Protein AF-A0A6P4Y9E9-F1 (afdb_monomer_lite)

InterPro domains:
  IPR027417 P-loop containing nucleoside triphosphate hydrolase [G3DSA:3.40.50.300] (123-236)
  IPR027417 P-loop containing nucleoside triphosphate hydrolase [SSF52540] (140-232)
  IPR052807 Mitochondrial translation and respiration regulator [PTHR46406] (34-237)

Secondary structure (DSSP, 8-state):
----SHHHHHHHHHHHHHH--TT--S-------HHHHHHHHHHHHS--------S---TTSPPPSPBPTTT-PBPBSS-TTSTTB--HHHHHTS-HHHHTTPPPHHHHHHHHH-PPP-----HHHHHHHHHHHHH-SS-EEEEEEEGGGTTTTSPTTHHHHH-TTSEEEEEEE-GGGSPP-STTHHHHHHHHHHHHHHHTT--TTS-EEEEEE--TTT-TTHHHHHHHHHHHHTT--

Structure (mmCIF, N/CA/C/O backbone):
data_AF-A0A6P4Y9E9-F1
#
_entry.id   AF-A0A6P4Y9E9-F1
#
loop_
_atom_site.group_PDB
_atom_site.id
_atom_site.type_symbol
_atom_site.label_atom_id
_atom_site.label_alt_id
_atom_site.label_comp_id
_atom_site.label_asym_id
_atom_site.label_entity_id
_atom_site.label_seq_id
_atom_site.pdbx_PDB_ins_code
_atom_site.Cartn_x
_atom_site.Cartn_y
_atom_site.Cartn_z
_atom_site.occupancy
_atom_site.B_iso_or_equiv
_atom_site.auth_seq_id
_atom_site.auth_comp_id
_atom_site.auth_asym_id
_atom_site.auth_atom_id
_atom_site.pdbx_PDB_model_num
ATOM 1 N N . MET A 1 1 ? -0.369 1.265 39.085 1.00 29.25 1 MET A N 1
ATOM 2 C CA . MET A 1 1 ? -1.663 1.878 38.738 1.00 29.25 1 MET A CA 1
ATOM 3 C C . MET A 1 1 ? -1.503 2.353 37.305 1.00 29.25 1 MET A C 1
ATOM 5 O O . MET A 1 1 ? -0.945 3.416 37.097 1.00 29.25 1 MET A O 1
ATOM 9 N N . PHE A 1 2 ? -1.796 1.477 36.343 1.00 28.67 2 PHE A N 1
ATOM 10 C CA . PHE A 1 2 ? -1.708 1.759 34.909 1.00 28.67 2 PHE A CA 1
ATOM 11 C C . PHE A 1 2 ? -3.154 1.762 34.404 1.00 28.67 2 PHE A C 1
ATOM 13 O O . PHE A 1 2 ? -3.845 0.758 34.552 1.00 28.67 2 PHE A O 1
ATOM 20 N N . VAL A 1 3 ? -3.614 2.931 33.974 1.00 26.81 3 VAL A N 1
ATOM 21 C CA . VAL A 1 3 ? -4.952 3.249 33.444 1.00 26.81 3 VAL A CA 1
ATOM 22 C C . VAL A 1 3 ? -4.800 3.124 31.921 1.00 26.81 3 VAL A C 1
ATOM 24 O O . VAL A 1 3 ? -3.881 3.725 31.380 1.00 26.81 3 VAL A O 1
ATOM 27 N N . THR A 1 4 ? -5.346 2.081 31.287 1.00 32.53 4 THR A N 1
ATOM 28 C CA . THR A 1 4 ? -6.597 2.105 30.493 1.00 32.53 4 THR A CA 1
ATOM 29 C C . THR A 1 4 ? -6.705 3.308 29.542 1.00 32.53 4 THR A C 1
ATOM 31 O O . THR A 1 4 ? -7.550 4.168 29.748 1.00 32.53 4 THR A O 1
ATOM 34 N N . GLU A 1 5 ? -5.850 3.378 28.516 1.00 37.03 5 GLU A N 1
ATOM 35 C CA . GLU A 1 5 ? -6.050 4.266 27.346 1.00 37.03 5 GLU A CA 1
ATOM 36 C C . GLU A 1 5 ? -6.537 3.486 26.100 1.00 37.03 5 GLU A C 1
ATOM 38 O O . GLU A 1 5 ? -7.112 4.071 25.194 1.00 37.03 5 GLU A O 1
ATOM 43 N N . GLU A 1 6 ? -6.405 2.151 26.068 1.00 43.00 6 GLU A N 1
ATOM 44 C CA . GLU A 1 6 ? -6.794 1.313 24.912 1.00 43.00 6 GLU A CA 1
ATOM 45 C C . GLU A 1 6 ? -8.310 1.035 24.803 1.00 43.00 6 GLU A C 1
ATOM 47 O O . GLU A 1 6 ? -8.795 0.645 23.738 1.00 43.00 6 GLU A O 1
ATOM 52 N N . GLU A 1 7 ? -9.083 1.209 25.882 1.00 38.41 7 GLU A N 1
ATOM 53 C CA . GLU A 1 7 ? -10.525 0.910 25.869 1.00 38.41 7 GLU A CA 1
ATOM 54 C C . GLU A 1 7 ? -11.353 2.014 25.185 1.00 38.41 7 GLU A C 1
ATOM 56 O O . GLU A 1 7 ? -12.310 1.690 24.481 1.00 38.41 7 GLU A O 1
ATOM 61 N N . GLU A 1 8 ? -10.951 3.287 25.293 1.00 41.34 8 GLU A N 1
ATOM 62 C CA . GLU A 1 8 ? -11.728 4.426 24.770 1.00 41.34 8 GLU A CA 1
ATOM 63 C C . GLU A 1 8 ? -11.798 4.452 23.231 1.00 41.34 8 GLU A C 1
ATOM 65 O O . GLU A 1 8 ? -12.859 4.710 22.656 1.00 41.34 8 GLU A O 1
ATOM 70 N N . ASP A 1 9 ? -10.698 4.138 22.537 1.00 46.28 9 ASP A N 1
ATOM 71 C CA . ASP A 1 9 ? -10.659 4.189 21.070 1.00 46.28 9 ASP A CA 1
ATOM 72 C C . ASP A 1 9 ? -11.478 3.066 20.421 1.00 46.28 9 ASP A C 1
ATOM 74 O O . ASP A 1 9 ? -12.213 3.297 19.457 1.00 46.28 9 ASP A O 1
ATOM 78 N N . ILE A 1 10 ? -11.403 1.845 20.964 1.00 40.88 10 ILE A N 1
ATOM 79 C CA . ILE A 1 10 ? -12.180 0.698 20.469 1.00 40.88 10 ILE A CA 1
ATOM 80 C C . ILE A 1 10 ? -13.677 0.905 20.726 1.00 40.88 10 ILE A C 1
ATOM 82 O O . ILE A 1 10 ? -14.496 0.522 19.886 1.00 40.88 10 ILE A O 1
ATOM 86 N N . GLU A 1 11 ? -14.043 1.487 21.869 1.00 48.09 11 GLU A N 1
ATOM 87 C CA . GLU A 1 11 ? -15.432 1.799 22.213 1.00 48.09 11 GLU A CA 1
ATOM 88 C C . GLU A 1 11 ? -16.002 2.867 21.266 1.00 48.09 11 GLU A C 1
ATOM 90 O O . GLU A 1 11 ? -17.050 2.644 20.660 1.00 48.09 11 GLU A O 1
ATOM 95 N N . SER A 1 12 ? -15.229 3.919 20.966 1.00 59.62 12 SER A N 1
ATOM 96 C CA . SER A 1 12 ? -15.607 4.943 19.983 1.00 59.62 12 SER A CA 1
ATOM 97 C C . SER A 1 12 ? -15.907 4.370 18.589 1.00 59.62 12 SER A C 1
ATOM 99 O O . SER A 1 12 ? -16.921 4.716 17.981 1.00 59.62 12 SER A O 1
ATOM 101 N N . TYR A 1 13 ? -15.075 3.462 18.068 1.00 54.22 13 TYR A N 1
ATOM 102 C CA . TYR A 1 13 ? -15.338 2.848 16.760 1.00 54.22 13 TYR A CA 1
ATOM 103 C C . TYR A 1 13 ? -16.495 1.839 16.791 1.00 54.22 13 TYR A C 1
ATOM 105 O O . TYR A 1 13 ? -17.185 1.670 15.782 1.00 54.22 13 TYR A O 1
ATOM 113 N N . ARG A 1 14 ? -16.741 1.167 17.926 1.00 54.47 14 ARG A N 1
ATOM 114 C CA . ARG A 1 14 ? -17.918 0.296 18.097 1.00 54.47 14 ARG A CA 1
ATOM 115 C C . ARG A 1 14 ? -19.211 1.093 18.051 1.00 54.47 14 ARG A C 1
ATOM 117 O O . ARG A 1 14 ? -20.117 0.672 17.337 1.00 54.47 14 ARG A O 1
ATOM 124 N N . ASP A 1 15 ? -19.254 2.242 18.713 1.00 58.09 15 ASP A N 1
ATOM 125 C CA . ASP A 1 15 ? -20.408 3.137 18.681 1.00 58.09 15 ASP A CA 1
ATOM 126 C C . ASP A 1 15 ? -20.697 3.617 17.254 1.00 58.09 15 ASP A C 1
ATOM 128 O O . ASP A 1 15 ? -21.850 3.640 16.829 1.00 58.09 15 ASP A O 1
ATOM 132 N N . ILE A 1 16 ? -19.656 3.913 16.464 1.00 56.25 16 ILE A N 1
ATOM 133 C CA . ILE A 1 16 ? -19.803 4.269 15.042 1.00 56.25 16 ILE A CA 1
ATOM 134 C C . ILE A 1 16 ? -20.391 3.100 14.233 1.00 56.25 16 ILE A C 1
ATOM 136 O O . ILE A 1 16 ? -21.288 3.311 13.413 1.00 56.25 16 ILE A O 1
ATOM 140 N N . ILE A 1 17 ? -19.929 1.863 14.455 1.00 53.56 17 ILE A N 1
ATOM 141 C CA . ILE A 1 17 ? -20.471 0.669 13.778 1.00 53.56 17 ILE A CA 1
ATOM 142 C C . ILE A 1 17 ? -21.941 0.448 14.161 1.00 53.56 17 ILE A C 1
ATOM 144 O O . ILE A 1 17 ? -22.761 0.178 13.287 1.00 53.56 17 ILE A O 1
ATOM 148 N N . GLU A 1 18 ? -22.279 0.557 15.445 1.00 55.59 18 GLU A N 1
ATOM 149 C CA . GLU A 1 18 ? -23.636 0.327 15.958 1.00 55.59 18 GLU A CA 1
ATOM 150 C C . GLU A 1 18 ? -24.610 1.445 15.561 1.00 55.59 18 GLU A C 1
ATOM 152 O O . GLU A 1 18 ? -25.788 1.178 15.315 1.00 55.59 18 GLU A O 1
ATOM 157 N N . ALA A 1 19 ? -24.117 2.677 15.411 1.00 54.97 19 ALA A N 1
ATOM 158 C CA . ALA A 1 19 ? -24.880 3.811 14.898 1.00 54.97 19 ALA A CA 1
ATOM 159 C C . ALA A 1 19 ? -25.098 3.767 13.375 1.00 54.97 19 ALA A C 1
ATOM 161 O O . ALA A 1 19 ? -26.008 4.424 12.871 1.00 54.97 19 ALA A O 1
ATOM 162 N N . THR A 1 20 ? -24.300 3.000 12.625 1.00 43.69 20 THR A N 1
ATOM 163 C CA . THR A 1 20 ? -24.424 2.904 11.164 1.00 43.69 20 THR A CA 1
ATOM 164 C C . THR A 1 20 ? -25.506 1.882 10.789 1.00 43.69 20 THR A C 1
ATOM 166 O O . THR A 1 20 ? -25.241 0.683 10.702 1.00 43.69 20 THR A O 1
ATOM 169 N N . GLN A 1 21 ? -26.747 2.323 10.536 1.00 41.56 21 GLN A N 1
ATOM 170 C CA . GLN A 1 21 ? -27.795 1.413 10.054 1.00 41.56 21 GLN A CA 1
ATOM 171 C C . GLN A 1 21 ? -27.526 0.966 8.604 1.00 41.56 21 GLN A C 1
ATOM 173 O O . GLN A 1 21 ? -27.064 1.765 7.786 1.00 41.56 21 GLN A O 1
ATOM 178 N N . PRO A 1 22 ? -27.912 -0.265 8.206 1.00 40.84 22 PRO A N 1
ATOM 179 C CA . PRO A 1 22 ? -27.730 -0.761 6.833 1.00 40.84 22 PRO A CA 1
ATOM 180 C C . PRO A 1 22 ? -28.469 0.064 5.753 1.00 40.84 22 PRO A C 1
ATOM 182 O O . PRO A 1 22 ? -28.248 -0.147 4.561 1.00 40.84 22 PRO A O 1
ATOM 185 N N . GLY A 1 23 ? -29.332 1.010 6.151 1.00 38.59 23 GLY A N 1
ATOM 186 C CA . GLY A 1 23 ? -30.019 1.971 5.281 1.00 38.59 23 GLY A CA 1
ATOM 187 C C . GLY A 1 23 ? -29.412 3.383 5.221 1.00 38.59 23 GLY A C 1
ATOM 188 O O . GLY A 1 23 ? -29.780 4.134 4.318 1.00 38.59 23 GLY A O 1
ATOM 189 N N . ASP A 1 24 ? -28.462 3.736 6.097 1.00 37.12 24 ASP A N 1
ATOM 190 C CA . ASP A 1 24 ? -27.888 5.095 6.207 1.00 37.12 24 ASP A CA 1
ATOM 191 C C . ASP A 1 24 ? -26.741 5.369 5.216 1.00 37.12 24 ASP A C 1
ATOM 193 O O . ASP A 1 24 ? -26.149 6.446 5.194 1.00 37.12 24 ASP A O 1
ATOM 197 N N . LEU A 1 25 ? -26.486 4.450 4.275 1.00 41.94 25 LEU A N 1
ATOM 198 C CA . LEU A 1 25 ? -25.587 4.664 3.127 1.00 41.94 25 LEU A CA 1
ATOM 199 C C . LEU A 1 25 ? -26.121 5.679 2.093 1.00 41.94 25 LEU A C 1
ATOM 201 O O . LEU A 1 25 ? -25.624 5.758 0.966 1.00 41.94 25 LEU A O 1
ATOM 205 N N . ARG A 1 26 ? -27.132 6.474 2.447 1.00 34.31 26 ARG A N 1
ATOM 206 C CA . ARG A 1 26 ? -27.630 7.571 1.625 1.00 34.31 26 ARG A CA 1
ATOM 207 C C . ARG A 1 26 ? -27.493 8.892 2.387 1.00 34.31 26 ARG A C 1
ATOM 209 O O . ARG A 1 26 ? -28.274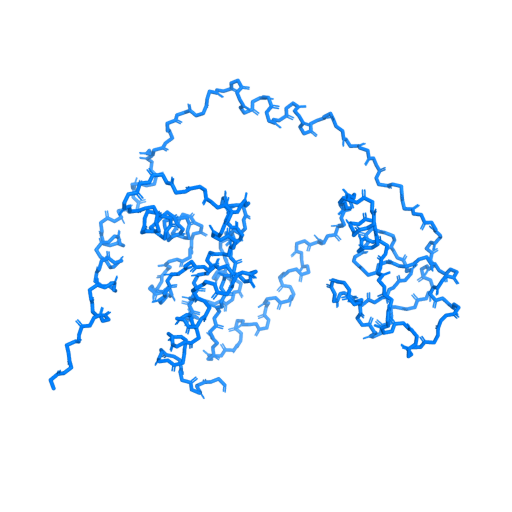 9.169 3.284 1.00 34.31 26 ARG A O 1
ATOM 216 N N . PHE A 1 27 ? -26.565 9.716 1.887 1.00 28.39 27 PHE A N 1
ATOM 217 C CA . PHE A 1 27 ? -26.458 11.181 2.010 1.00 28.39 27 PHE A CA 1
ATOM 218 C C . PHE A 1 27 ? -25.451 11.781 3.013 1.00 28.39 27 PHE A C 1
ATOM 220 O O . PHE A 1 27 ? -25.807 12.285 4.067 1.00 28.39 27 PHE A O 1
ATOM 227 N N . MET A 1 28 ? -24.215 11.947 2.526 1.00 26.78 28 MET A N 1
ATOM 228 C CA . MET A 1 28 ? -23.587 13.273 2.373 1.00 26.78 28 MET A CA 1
ATOM 229 C C . MET A 1 28 ? -22.908 13.343 0.994 1.00 26.78 28 MET A C 1
ATOM 231 O O . MET A 1 28 ? -21.697 13.469 0.856 1.00 26.78 28 MET A O 1
ATOM 235 N N . ASP A 1 29 ? -23.715 13.245 -0.063 1.00 34.47 29 ASP A N 1
ATOM 236 C CA . ASP A 1 29 ? -23.335 13.802 -1.362 1.00 34.47 29 ASP A CA 1
ATOM 237 C C . ASP A 1 29 ? -23.735 15.284 -1.314 1.00 34.47 29 ASP A C 1
ATOM 239 O O . ASP A 1 29 ? -24.806 15.679 -1.779 1.00 34.47 29 ASP A O 1
ATOM 243 N N . MET A 1 30 ? -22.921 16.114 -0.644 1.00 31.50 30 MET A N 1
ATOM 244 C CA . MET A 1 30 ? -22.921 17.551 -0.928 1.00 31.50 30 MET A CA 1
ATOM 245 C C . MET A 1 30 ? -22.443 17.666 -2.366 1.00 31.50 30 MET A C 1
ATOM 247 O O . MET A 1 30 ? -21.242 17.638 -2.633 1.00 31.50 30 MET A O 1
ATOM 251 N N . GLY A 1 31 ? -23.425 17.659 -3.271 1.00 34.88 31 GLY A N 1
ATOM 252 C CA . GLY A 1 31 ? -23.242 17.481 -4.696 1.00 34.88 31 GLY A CA 1
ATOM 253 C C . GLY A 1 31 ? -22.057 18.282 -5.195 1.00 34.88 31 GLY A C 1
ATOM 254 O O . GLY A 1 31 ? -22.103 19.510 -5.280 1.00 34.88 31 GLY A O 1
ATOM 255 N N . ARG A 1 32 ? -20.995 17.567 -5.569 1.00 38.34 32 ARG A N 1
ATOM 256 C CA . ARG A 1 32 ? -19.974 18.129 -6.446 1.00 38.34 32 ARG A CA 1
ATOM 257 C C . ARG A 1 32 ? -20.738 18.566 -7.704 1.00 38.34 32 ARG A C 1
ATOM 259 O O . ARG A 1 32 ? -21.444 17.723 -8.268 1.00 38.34 32 ARG A O 1
ATOM 266 N N . PRO A 1 33 ? -20.691 19.846 -8.121 1.00 33.94 33 PRO A N 1
ATOM 267 C CA . PRO A 1 33 ? -21.493 20.316 -9.245 1.00 33.94 33 PRO A CA 1
ATOM 268 C C . PRO A 1 33 ? -21.323 19.365 -10.433 1.00 33.94 33 PRO A C 1
ATOM 270 O O . PRO A 1 33 ? -20.197 18.966 -10.740 1.00 33.94 33 PRO A O 1
ATOM 273 N N . ARG A 1 34 ? -22.421 18.968 -11.096 1.00 43.97 34 ARG A N 1
ATOM 274 C CA . ARG A 1 34 ? -22.383 18.063 -12.270 1.00 43.97 34 ARG A CA 1
ATOM 275 C C . ARG A 1 34 ? -21.398 18.543 -13.346 1.00 43.97 34 ARG A C 1
ATOM 277 O O . ARG A 1 34 ? -20.860 17.732 -14.097 1.00 43.97 34 ARG A O 1
ATOM 284 N N . GLU A 1 35 ? -21.135 19.844 -13.372 1.00 38.59 35 GLU A N 1
ATOM 285 C CA . GLU A 1 35 ? -20.130 20.506 -14.200 1.00 38.59 35 GLU A CA 1
ATOM 286 C C . GLU A 1 35 ? -18.701 20.029 -13.885 1.00 38.59 35 GLU A C 1
ATOM 288 O O . GLU A 1 35 ? -17.969 19.697 -14.810 1.00 38.59 35 GLU A O 1
ATOM 293 N N . VAL A 1 36 ? -18.340 19.834 -12.610 1.00 45.81 36 VAL A N 1
ATOM 294 C CA . VAL A 1 36 ? -17.012 19.358 -12.172 1.00 45.81 36 VAL A CA 1
ATOM 295 C C . VAL A 1 36 ? -16.793 17.880 -12.511 1.00 45.81 36 VAL A C 1
ATOM 297 O O . VAL A 1 36 ? -15.697 17.493 -12.906 1.00 45.81 36 VAL A O 1
ATOM 300 N N . ILE A 1 37 ? -17.827 17.031 -12.419 1.00 45.53 37 ILE A N 1
ATOM 301 C CA . ILE A 1 37 ? -17.728 15.625 -12.864 1.00 45.53 37 ILE A CA 1
ATOM 302 C C . ILE A 1 37 ? -17.525 15.573 -14.380 1.00 45.53 37 ILE A C 1
ATOM 304 O O . ILE A 1 37 ? -16.674 14.819 -14.858 1.00 45.53 37 ILE A O 1
ATOM 308 N N . GLN A 1 38 ? -18.252 16.401 -15.139 1.00 43.69 38 GLN A N 1
ATOM 309 C CA . GLN A 1 38 ? -18.022 16.522 -16.573 1.00 43.69 38 GLN A CA 1
ATOM 310 C C . GLN A 1 38 ? -16.646 17.107 -16.892 1.00 43.69 38 GLN A C 1
ATOM 312 O O . GLN A 1 38 ? -16.049 16.649 -17.853 1.00 43.69 38 GLN A O 1
ATOM 317 N N . GLU A 1 39 ? -16.103 18.051 -16.126 1.00 45.00 39 GLU A N 1
ATOM 318 C CA . GLU A 1 39 ? -14.747 18.578 -16.338 1.00 45.00 39 GLU A CA 1
ATOM 319 C C . GLU A 1 39 ? -13.652 17.556 -15.995 1.00 45.00 39 GLU A C 1
ATOM 321 O O . GLU A 1 39 ? -12.704 17.400 -16.765 1.00 45.00 39 GLU A O 1
ATOM 326 N N . LEU A 1 40 ? -13.814 16.766 -14.928 1.00 46.06 40 LEU A N 1
ATOM 327 C CA . LEU A 1 40 ? -12.909 15.659 -14.588 1.00 46.06 40 LEU A CA 1
ATOM 328 C C . LEU A 1 40 ? -12.967 14.524 -15.628 1.00 46.06 40 LEU A C 1
ATOM 330 O O . LEU A 1 40 ? -11.942 13.928 -15.968 1.00 46.06 40 LEU A O 1
ATOM 334 N N . GLN A 1 41 ? -14.149 14.237 -16.183 1.00 49.75 41 GLN A N 1
ATOM 335 C CA . GLN A 1 41 ? -14.319 13.262 -17.267 1.00 49.75 41 GLN A CA 1
ATOM 336 C C . GLN A 1 41 ? -13.844 13.807 -18.628 1.00 49.75 41 GLN A C 1
ATOM 338 O O . GLN A 1 41 ? -13.198 13.075 -19.381 1.00 49.75 41 GLN A O 1
ATOM 343 N N . LYS A 1 42 ? -14.065 15.095 -18.927 1.00 38.16 42 LYS A N 1
ATOM 344 C CA . LYS A 1 42 ? -13.555 15.786 -20.129 1.00 38.16 42 LYS A CA 1
ATOM 345 C C . LYS A 1 42 ? -12.025 15.904 -20.098 1.00 38.16 42 LYS A C 1
ATOM 347 O O . LYS A 1 42 ? -11.390 15.742 -21.138 1.00 38.16 42 LYS A O 1
ATOM 352 N N . GLY A 1 43 ? -11.421 16.063 -18.917 1.00 36.59 43 GLY A N 1
ATOM 353 C CA . GLY A 1 43 ? -9.968 16.016 -18.715 1.00 36.59 43 GLY A CA 1
ATOM 354 C C . GLY A 1 43 ? -9.352 14.629 -18.944 1.00 36.59 43 GLY A C 1
ATOM 355 O O . GLY A 1 43 ? -8.243 14.529 -19.467 1.00 36.59 43 GLY A O 1
ATOM 356 N N . ARG A 1 44 ? -10.080 13.542 -18.642 1.00 41.12 44 ARG A N 1
ATOM 357 C CA . ARG A 1 44 ? -9.636 12.158 -18.916 1.00 41.12 44 ARG A CA 1
ATOM 358 C C . ARG A 1 44 ? -9.754 11.753 -20.388 1.00 41.12 44 ARG A C 1
ATOM 360 O O . ARG A 1 44 ? -8.989 10.907 -20.848 1.00 41.12 44 ARG A O 1
ATOM 367 N N . ALA A 1 45 ? -10.670 12.359 -21.143 1.00 38.09 45 ALA A N 1
ATOM 368 C CA . ALA A 1 45 ? -10.828 12.088 -22.574 1.00 38.09 45 ALA A CA 1
ATOM 369 C C . ALA A 1 45 ? -9.747 12.756 -23.450 1.00 38.09 45 ALA A C 1
ATOM 371 O O . ALA A 1 45 ? -9.541 12.336 -24.587 1.00 38.09 45 ALA A O 1
ATOM 372 N N . SER A 1 46 ? -9.012 13.746 -22.931 1.00 42.41 46 SER A N 1
ATOM 373 C CA . SER A 1 46 ? -8.073 14.557 -23.714 1.00 42.41 46 SER A CA 1
ATOM 374 C C . SER A 1 46 ? -6.637 14.509 -23.176 1.00 42.41 46 SER A C 1
ATOM 376 O O . SER A 1 46 ? -6.075 15.535 -22.803 1.00 42.41 46 SER A O 1
ATOM 378 N N . ARG A 1 47 ? -6.036 13.309 -23.151 1.00 41.28 47 ARG A N 1
ATOM 379 C CA . ARG A 1 47 ? -4.586 13.044 -23.350 1.00 41.28 47 ARG A CA 1
ATOM 380 C C . ARG A 1 47 ? -4.271 11.555 -23.141 1.00 41.28 47 ARG A C 1
ATOM 382 O O . ARG A 1 47 ? -3.438 11.191 -22.318 1.00 41.28 47 ARG A O 1
ATOM 389 N N . LYS A 1 48 ? -4.853 10.662 -23.947 1.00 41.94 48 LYS A N 1
ATOM 390 C CA . LYS A 1 48 ? -4.194 9.369 -24.198 1.00 41.94 48 LYS A CA 1
ATOM 391 C C . LYS A 1 48 ? -2.983 9.634 -25.096 1.00 41.94 48 LYS A C 1
ATOM 393 O O . LYS A 1 48 ? -3.027 9.383 -26.294 1.00 41.94 48 LYS A O 1
ATOM 398 N N . LYS A 1 49 ? -1.907 10.206 -24.540 1.00 42.28 49 LYS A N 1
ATOM 399 C CA . LYS A 1 49 ? -0.585 10.039 -25.150 1.00 42.28 49 LYS A CA 1
ATOM 400 C C . LYS A 1 49 ? -0.280 8.559 -24.987 1.00 42.28 49 LYS A C 1
ATOM 402 O O . LYS A 1 49 ? 0.071 8.124 -23.896 1.00 42.28 49 LYS A O 1
ATOM 407 N N . THR A 1 50 ? -0.528 7.792 -26.043 1.00 48.25 50 THR A N 1
ATOM 408 C CA . THR A 1 50 ? -0.090 6.405 -26.162 1.00 48.25 50 THR A CA 1
ATOM 409 C C . THR A 1 50 ? 1.359 6.341 -25.712 1.00 48.25 50 THR A C 1
ATOM 411 O O . THR A 1 50 ? 2.211 7.055 -26.246 1.00 48.25 50 THR A O 1
ATOM 414 N N . HIS A 1 51 ? 1.599 5.570 -24.657 1.00 57.44 51 HIS A N 1
ATOM 415 C CA . HIS A 1 51 ? 2.922 5.352 -24.111 1.00 57.44 51 HIS A CA 1
ATOM 416 C C . HIS A 1 51 ? 3.853 4.892 -25.241 1.00 57.44 51 HIS A C 1
ATOM 418 O O . HIS A 1 51 ? 3.623 3.849 -25.846 1.00 57.44 51 HIS A O 1
ATOM 424 N N . GLN A 1 52 ? 4.873 5.689 -25.564 1.00 61.28 52 GLN A N 1
ATOM 425 C CA . GLN A 1 52 ? 5.895 5.270 -26.513 1.00 61.28 52 GLN A CA 1
ATOM 426 C C . GLN A 1 52 ? 6.885 4.399 -25.744 1.00 61.28 52 GLN A C 1
ATOM 428 O O . GLN A 1 52 ? 7.738 4.908 -25.013 1.00 61.28 52 GLN A O 1
ATOM 433 N N . ILE A 1 53 ? 6.704 3.082 -25.841 1.00 65.31 53 ILE A N 1
ATOM 434 C CA . ILE A 1 53 ? 7.684 2.114 -25.355 1.00 65.31 53 ILE A CA 1
ATOM 435 C C . ILE A 1 53 ? 8.986 2.388 -26.114 1.00 65.31 53 ILE A C 1
ATOM 437 O O . ILE A 1 53 ? 8.983 2.499 -27.341 1.00 65.31 53 ILE A O 1
ATOM 441 N N . VAL A 1 54 ? 10.086 2.571 -25.386 1.00 67.19 54 VAL A N 1
ATOM 442 C CA . VAL A 1 54 ? 11.395 2.854 -25.973 1.00 67.19 54 VAL A CA 1
ATOM 443 C C . VAL A 1 54 ? 12.185 1.559 -25.958 1.00 67.19 54 VAL A C 1
ATOM 445 O O . VAL A 1 54 ? 12.575 1.104 -24.889 1.00 67.19 54 VAL A O 1
ATOM 448 N N . GLY A 1 55 ? 12.441 1.000 -27.138 1.00 74.75 55 GLY A N 1
ATOM 449 C CA . GLY A 1 55 ? 13.181 -0.249 -27.310 1.00 74.75 55 GLY A CA 1
ATOM 450 C C . GLY A 1 55 ? 12.306 -1.409 -27.781 1.00 74.75 55 GLY A C 1
ATOM 451 O O . GLY A 1 55 ? 11.080 -1.344 -27.735 1.00 74.75 55 GLY A O 1
ATOM 452 N N . GLU A 1 56 ? 12.961 -2.459 -28.266 1.00 84.25 56 GLU A N 1
ATOM 453 C CA . GLU A 1 56 ? 12.302 -3.648 -28.805 1.00 84.25 56 GLU A CA 1
ATOM 454 C C . GLU A 1 56 ? 12.000 -4.655 -27.694 1.00 84.25 56 GLU A C 1
ATOM 456 O O . GLU A 1 56 ? 12.798 -4.842 -26.768 1.00 84.25 56 GLU A O 1
ATOM 461 N N . ALA A 1 57 ? 10.837 -5.295 -27.802 1.00 88.25 57 ALA A N 1
ATOM 462 C CA . ALA A 1 57 ? 10.486 -6.455 -27.000 1.00 88.25 57 ALA A CA 1
ATOM 463 C C . ALA A 1 57 ? 10.922 -7.732 -27.727 1.00 88.25 57 ALA A C 1
ATOM 465 O O . ALA A 1 57 ? 10.891 -7.791 -28.955 1.00 88.25 57 ALA A O 1
ATOM 466 N N . ASP A 1 58 ? 11.307 -8.746 -26.965 1.00 88.56 58 ASP A N 1
ATOM 467 C CA . ASP A 1 58 ? 11.632 -10.074 -27.462 1.00 88.56 58 ASP A CA 1
ATOM 468 C C . ASP A 1 58 ? 10.790 -11.130 -26.728 1.00 88.56 58 ASP A C 1
ATOM 470 O O . ASP A 1 58 ? 11.126 -11.511 -25.602 1.00 88.56 58 ASP A O 1
ATOM 474 N N . PRO A 1 59 ? 9.685 -11.592 -27.343 1.00 88.94 59 PRO A N 1
ATOM 475 C CA . PRO A 1 59 ? 8.788 -12.576 -26.746 1.00 88.94 59 PRO A CA 1
ATOM 476 C C . PRO A 1 59 ? 9.416 -13.951 -26.489 1.00 88.94 59 PRO A C 1
ATOM 478 O O . PRO A 1 59 ? 8.846 -14.732 -25.730 1.00 88.94 59 PRO A O 1
ATOM 481 N N . GLU A 1 60 ? 10.547 -14.275 -27.122 1.00 89.62 60 GLU A N 1
ATOM 482 C CA . GLU A 1 60 ? 11.191 -15.588 -26.996 1.00 89.62 60 GLU A CA 1
ATOM 483 C C . GLU A 1 60 ? 12.040 -15.701 -25.723 1.00 89.62 60 GLU A C 1
ATOM 485 O O . GLU A 1 60 ? 12.388 -16.803 -25.293 1.00 89.62 60 GLU A O 1
ATOM 490 N N . VAL A 1 61 ? 12.366 -14.568 -25.095 1.00 87.44 61 VAL A N 1
ATOM 491 C CA . VAL A 1 61 ? 13.211 -14.526 -23.903 1.00 87.44 61 VAL A CA 1
ATOM 492 C C . VAL A 1 61 ? 12.352 -14.628 -22.638 1.00 87.44 61 VAL A C 1
ATOM 494 O O . VAL A 1 61 ? 11.476 -13.786 -22.416 1.00 87.44 61 VAL A O 1
ATOM 497 N N . PRO A 1 62 ? 12.603 -15.617 -21.761 1.00 87.62 62 PRO A N 1
ATOM 498 C CA . PRO A 1 62 ? 11.871 -15.734 -20.508 1.00 87.62 62 PRO A CA 1
ATOM 499 C C . PRO A 1 62 ? 12.200 -14.576 -19.545 1.00 87.62 62 PRO A C 1
ATOM 501 O O . PRO A 1 62 ? 13.293 -14.004 -19.600 1.00 87.62 62 PRO A O 1
ATOM 504 N N . PRO A 1 63 ? 11.275 -14.224 -18.632 1.00 87.88 63 PRO A N 1
ATOM 505 C CA . PRO A 1 63 ? 11.545 -13.241 -17.588 1.00 87.88 63 PRO A CA 1
ATOM 506 C C . PRO A 1 63 ? 12.667 -13.711 -16.653 1.00 87.88 63 PRO A C 1
ATOM 508 O O . PRO A 1 63 ? 12.775 -14.897 -16.343 1.00 87.88 63 PRO A O 1
ATOM 511 N N . SER A 1 64 ? 13.470 -12.766 -16.166 1.00 90.06 64 SER A N 1
ATOM 512 C CA . SER A 1 64 ? 14.485 -13.020 -15.141 1.00 90.06 64 SER A CA 1
ATOM 513 C C . SER A 1 64 ? 13.836 -13.185 -13.762 1.00 90.06 64 SER A C 1
ATOM 515 O O . SER A 1 64 ? 12.772 -12.634 -13.491 1.00 90.06 64 SER A O 1
ATOM 517 N N . THR A 1 65 ? 14.503 -13.896 -12.856 1.00 91.69 65 THR A N 1
ATOM 518 C CA . THR A 1 65 ? 14.166 -13.950 -11.422 1.00 91.69 65 THR A CA 1
ATOM 519 C C . THR A 1 65 ? 14.683 -12.735 -10.645 1.00 91.69 65 THR A C 1
ATOM 521 O O . THR A 1 65 ? 14.394 -12.586 -9.459 1.00 91.69 65 THR A O 1
ATOM 524 N N . VAL A 1 66 ? 15.418 -11.832 -11.298 1.00 92.31 66 VAL A N 1
ATOM 525 C CA . VAL A 1 66 ? 16.004 -10.650 -10.666 1.00 92.31 66 VAL A CA 1
ATOM 526 C C . VAL A 1 66 ? 14.972 -9.515 -10.582 1.00 92.31 66 VAL A C 1
ATOM 528 O O . VAL A 1 66 ? 14.420 -9.101 -11.611 1.00 92.31 66 VAL A O 1
ATOM 531 N N . PRO A 1 67 ? 14.684 -8.980 -9.379 1.00 93.31 67 PRO A N 1
ATOM 532 C CA . PRO A 1 67 ? 13.737 -7.887 -9.213 1.00 93.31 67 PRO A CA 1
ATOM 533 C C . PRO A 1 67 ? 14.347 -6.545 -9.628 1.00 93.31 67 PRO A C 1
ATOM 535 O O . PRO A 1 67 ? 15.503 -6.235 -9.357 1.00 93.31 67 PRO A O 1
ATOM 538 N N . CYS A 1 68 ? 13.528 -5.687 -10.229 1.00 93.38 68 CYS A N 1
ATOM 539 C CA . CYS A 1 68 ? 13.874 -4.296 -10.489 1.00 93.38 68 CYS A CA 1
ATOM 540 C C . CYS A 1 68 ? 14.138 -3.545 -9.175 1.00 93.38 68 CYS A C 1
ATOM 542 O O . CYS A 1 68 ? 13.249 -3.466 -8.323 1.00 93.38 68 CYS A O 1
ATOM 544 N N . GLN A 1 69 ? 15.278 -2.856 -9.075 1.00 89.44 69 GLN A N 1
ATOM 545 C CA . GLN A 1 69 ? 15.650 -2.046 -7.904 1.00 89.44 69 GLN A CA 1
ATOM 546 C C . GLN A 1 69 ? 14.628 -0.935 -7.568 1.00 89.44 69 GLN A C 1
ATOM 548 O O . GLN A 1 69 ? 14.602 -0.408 -6.461 1.00 89.44 69 GLN A O 1
ATOM 553 N N . GLY A 1 70 ? 13.803 -0.523 -8.537 1.00 87.50 70 GLY A N 1
ATOM 554 C CA . GLY A 1 70 ? 12.828 0.552 -8.358 1.00 87.50 70 GLY A CA 1
ATOM 555 C C . GLY A 1 70 ? 11.439 0.090 -7.914 1.00 87.50 70 GLY A C 1
ATOM 556 O O . GLY A 1 70 ? 10.866 0.684 -7.009 1.00 87.50 70 GLY A O 1
ATOM 557 N N . CYS A 1 71 ? 10.862 -0.917 -8.577 1.00 86.75 71 CYS A N 1
ATOM 558 C CA . CYS A 1 71 ? 9.474 -1.340 -8.337 1.00 86.75 71 CYS A CA 1
ATOM 559 C C . CYS A 1 71 ? 9.320 -2.802 -7.909 1.00 86.75 71 CYS A C 1
ATOM 561 O O . CYS A 1 71 ? 8.189 -3.270 -7.830 1.00 86.75 71 CYS A O 1
ATOM 563 N N . GLY A 1 72 ? 10.416 -3.543 -7.731 1.00 88.75 72 GLY A N 1
ATOM 564 C CA . GLY A 1 72 ? 10.412 -4.938 -7.278 1.00 88.75 72 GLY A CA 1
ATOM 565 C C . GLY A 1 72 ? 9.885 -5.971 -8.280 1.00 88.75 72 GLY A C 1
ATOM 566 O O . GLY A 1 72 ? 10.009 -7.163 -8.039 1.00 88.75 72 GLY A O 1
ATOM 567 N N . ALA A 1 73 ? 9.321 -5.550 -9.415 1.00 89.81 73 ALA A N 1
ATOM 568 C CA . ALA A 1 73 ? 8.881 -6.470 -10.461 1.00 89.81 73 ALA A CA 1
ATOM 569 C C . ALA A 1 73 ? 10.083 -7.156 -11.124 1.00 89.81 73 ALA A C 1
ATOM 571 O O . ALA A 1 73 ? 11.079 -6.488 -11.411 1.00 89.81 73 ALA A O 1
ATOM 572 N N . HIS A 1 74 ? 9.952 -8.449 -11.411 1.00 92.62 74 HIS A N 1
ATOM 573 C CA . HIS A 1 74 ? 10.930 -9.230 -12.163 1.00 92.62 74 HIS A CA 1
ATOM 574 C C . HIS A 1 74 ? 11.267 -8.575 -13.503 1.00 92.62 74 HIS A C 1
ATOM 576 O O . HIS A 1 74 ? 10.368 -8.183 -14.254 1.00 92.62 74 HIS A O 1
ATOM 582 N N . LEU A 1 75 ? 12.561 -8.426 -13.782 1.00 92.94 75 LEU A N 1
ATOM 583 C CA . LEU A 1 75 ? 13.029 -7.830 -15.026 1.00 92.94 75 LEU A CA 1
ATOM 584 C C . LEU A 1 75 ? 12.701 -8.748 -16.202 1.00 92.94 75 LEU A C 1
ATOM 586 O O . LEU A 1 75 ? 12.914 -9.958 -16.155 1.00 92.94 75 LEU A O 1
ATOM 590 N N . GLN A 1 76 ? 12.171 -8.164 -17.268 1.00 93.56 76 GLN A N 1
ATOM 591 C CA . GLN A 1 76 ? 11.736 -8.903 -18.446 1.00 93.56 76 GLN A CA 1
ATOM 592 C C . GLN A 1 76 ? 11.863 -8.046 -19.700 1.00 93.56 76 GLN A C 1
ATOM 594 O O . GLN A 1 76 ? 11.848 -6.821 -19.607 1.00 93.56 76 GLN A O 1
ATOM 599 N N . CYS A 1 77 ? 11.975 -8.675 -20.867 1.00 92.38 77 CYS A N 1
ATOM 600 C CA . CYS A 1 77 ? 11.998 -7.975 -22.150 1.00 92.38 77 CYS A CA 1
ATOM 601 C C . CYS A 1 77 ? 10.943 -8.474 -23.145 1.00 92.38 77 CYS A C 1
ATOM 603 O O . CYS A 1 77 ? 10.979 -8.066 -24.300 1.00 92.38 77 CYS A O 1
ATOM 605 N N . TYR A 1 78 ? 9.992 -9.306 -22.718 1.00 91.25 78 TYR A N 1
ATOM 606 C CA . TYR A 1 78 ? 8.995 -9.918 -23.597 1.00 91.25 78 TYR A CA 1
ATOM 607 C C . TYR A 1 78 ? 7.779 -9.020 -23.876 1.00 91.25 78 TYR A C 1
ATOM 609 O O . TYR A 1 78 ? 7.157 -9.155 -24.927 1.00 91.25 78 TYR A O 1
ATOM 617 N N . ASP A 1 79 ? 7.421 -8.103 -22.968 1.00 87.69 79 ASP A N 1
ATOM 618 C CA . ASP A 1 79 ? 6.239 -7.239 -23.119 1.00 87.69 79 ASP A CA 1
ATOM 619 C C . ASP A 1 79 ? 6.473 -5.829 -22.558 1.00 87.69 79 ASP A C 1
ATOM 621 O O . ASP A 1 79 ? 6.595 -5.624 -21.347 1.00 87.69 79 ASP A O 1
ATOM 625 N N . GLY A 1 80 ? 6.476 -4.838 -23.453 1.00 85.12 80 GLY A N 1
ATOM 626 C CA . GLY A 1 80 ? 6.669 -3.423 -23.130 1.00 85.12 80 GLY A CA 1
ATOM 627 C C . GLY A 1 80 ? 5.591 -2.798 -22.244 1.00 85.12 80 GLY A C 1
ATOM 628 O O . GLY A 1 80 ? 5.843 -1.780 -21.600 1.00 85.12 80 GLY A O 1
ATOM 629 N N . MET A 1 81 ? 4.402 -3.401 -22.184 1.00 83.44 81 MET A N 1
ATOM 630 C CA . MET A 1 81 ? 3.269 -2.909 -21.400 1.00 83.44 81 MET A CA 1
ATOM 631 C C . MET A 1 81 ? 3.175 -3.544 -20.012 1.00 83.44 81 MET A C 1
ATOM 633 O O . MET A 1 81 ? 2.303 -3.144 -19.236 1.00 83.44 81 MET A O 1
ATOM 637 N N . LYS A 1 82 ? 4.053 -4.501 -19.681 1.00 86.12 82 LYS A N 1
ATOM 638 C CA . LYS A 1 82 ? 4.074 -5.186 -18.382 1.00 86.12 82 LYS A CA 1
ATOM 639 C C . LYS A 1 82 ? 5.120 -4.617 -17.417 1.00 86.12 82 LYS A C 1
ATOM 641 O O . LYS A 1 82 ? 6.125 -4.034 -17.836 1.00 86.12 82 LYS A O 1
ATOM 646 N N . PRO A 1 83 ? 4.919 -4.780 -16.092 1.00 87.62 83 PRO A N 1
ATOM 647 C CA . PRO A 1 83 ? 5.910 -4.374 -15.103 1.00 87.62 83 PRO A CA 1
ATOM 648 C C . PRO A 1 83 ? 7.262 -5.048 -15.362 1.00 87.62 83 PRO A C 1
ATOM 650 O O . PRO A 1 83 ? 7.325 -6.158 -15.882 1.00 87.62 83 PRO A O 1
ATOM 653 N N . GLY A 1 84 ? 8.349 -4.366 -14.997 1.00 89.56 84 GLY A N 1
ATOM 654 C CA . GLY A 1 84 ? 9.698 -4.922 -15.133 1.00 89.56 84 GLY A CA 1
ATOM 655 C C . GLY A 1 84 ? 10.298 -4.852 -16.539 1.00 89.56 84 GLY A C 1
ATOM 656 O O . GLY A 1 84 ? 11.432 -5.289 -16.707 1.00 89.56 84 GLY A O 1
ATOM 657 N N . PHE A 1 85 ? 9.604 -4.258 -17.521 1.00 91.75 85 PHE A N 1
ATOM 658 C CA . PHE A 1 85 ? 10.120 -4.178 -18.887 1.00 91.75 85 PHE A CA 1
ATOM 659 C C . PHE A 1 85 ? 11.467 -3.448 -18.987 1.00 91.75 85 PHE A C 1
ATOM 661 O O . PHE A 1 85 ? 11.653 -2.337 -18.467 1.00 91.75 85 PHE A O 1
ATOM 668 N N . LEU A 1 86 ? 12.382 -4.075 -19.713 1.00 91.31 86 LEU A N 1
ATOM 669 C CA . LEU A 1 86 ? 13.669 -3.564 -20.136 1.00 91.31 86 LEU A CA 1
ATOM 670 C C . LEU A 1 86 ? 13.833 -3.890 -21.631 1.00 91.31 86 LEU A C 1
ATOM 672 O O . LEU A 1 86 ? 13.501 -5.004 -22.032 1.00 91.31 86 LEU A O 1
ATOM 676 N N . PRO A 1 87 ? 14.367 -2.975 -22.458 1.00 90.12 87 PRO A N 1
ATOM 677 C CA . PRO A 1 87 ? 14.615 -3.262 -23.870 1.00 90.12 87 PRO A CA 1
ATOM 678 C C . PRO A 1 87 ? 15.455 -4.525 -24.057 1.00 90.12 87 PRO A C 1
ATOM 680 O O . PRO A 1 87 ? 16.453 -4.699 -23.351 1.00 90.12 87 PRO A O 1
ATOM 683 N N . SER A 1 88 ? 15.098 -5.365 -25.030 1.00 90.75 88 SER A N 1
ATOM 684 C CA . SER A 1 88 ? 15.751 -6.657 -25.287 1.00 90.75 88 SER A CA 1
ATOM 685 C C . SER A 1 88 ? 17.271 -6.534 -25.433 1.00 90.75 88 SER A C 1
ATOM 687 O O . SER A 1 88 ? 18.010 -7.299 -24.815 1.00 90.75 88 SER A O 1
ATOM 689 N N . ALA A 1 89 ? 17.746 -5.508 -26.147 1.00 86.56 89 ALA A N 1
ATOM 690 C CA . ALA A 1 89 ? 19.169 -5.214 -26.319 1.00 86.56 89 ALA A CA 1
ATOM 691 C C . ALA A 1 89 ? 19.911 -5.018 -24.987 1.00 86.56 89 ALA A C 1
ATOM 693 O O . ALA A 1 89 ? 21.043 -5.466 -24.847 1.00 86.56 89 ALA A O 1
ATOM 694 N N . LYS A 1 90 ? 19.266 -4.376 -24.003 1.00 85.75 90 LYS A N 1
ATOM 695 C CA . LYS A 1 90 ? 19.845 -4.124 -22.679 1.00 85.75 90 LYS A CA 1
ATOM 696 C C . LYS A 1 90 ? 19.657 -5.306 -21.730 1.00 85.75 90 LYS A C 1
ATOM 698 O O . LYS A 1 90 ? 20.508 -5.550 -20.889 1.00 85.75 90 LYS A O 1
ATOM 703 N N . PHE A 1 91 ? 18.548 -6.031 -21.848 1.00 87.81 91 PHE A N 1
ATOM 704 C CA . PHE A 1 91 ? 18.296 -7.220 -21.038 1.00 87.81 91 PHE A CA 1
ATOM 705 C C . PHE A 1 91 ? 19.276 -8.348 -21.377 1.00 87.81 91 PHE A C 1
ATOM 707 O O . PHE A 1 91 ? 19.869 -8.929 -20.480 1.00 87.81 91 PHE A O 1
ATOM 714 N N . LYS A 1 92 ? 19.508 -8.603 -22.670 1.00 87.19 92 LYS A N 1
ATOM 715 C CA . LYS A 1 92 ? 20.428 -9.649 -23.144 1.00 87.19 92 LYS A CA 1
ATOM 716 C C . LYS A 1 92 ? 21.905 -9.311 -22.939 1.00 87.19 92 LYS A C 1
ATOM 718 O O . LYS A 1 92 ? 22.735 -10.212 -22.951 1.00 87.19 92 LYS A O 1
ATOM 723 N N . SER A 1 93 ? 22.247 -8.027 -22.813 1.00 87.69 93 SER A N 1
ATOM 724 C CA . SER A 1 93 ? 23.637 -7.590 -22.647 1.00 87.69 93 SER A CA 1
ATOM 725 C C . SER A 1 93 ? 24.148 -7.683 -21.211 1.00 87.69 93 SER A C 1
ATOM 727 O O . SER A 1 93 ? 25.322 -7.409 -20.992 1.00 87.69 93 SER A O 1
ATOM 729 N N . LEU A 1 94 ? 23.277 -7.964 -20.239 1.00 87.56 94 LEU A N 1
ATOM 730 C CA . LEU A 1 94 ? 23.602 -7.934 -18.815 1.00 87.56 94 LEU A CA 1
ATOM 731 C C . LEU A 1 94 ? 23.499 -9.335 -18.216 1.00 87.56 94 LEU A C 1
ATOM 733 O O . LEU A 1 94 ? 22.573 -10.085 -18.520 1.00 87.56 94 LEU A O 1
ATOM 737 N N . SER A 1 95 ? 24.444 -9.663 -17.342 1.00 87.56 95 SER A N 1
ATOM 738 C CA . SER A 1 95 ? 24.375 -10.850 -16.487 1.00 87.56 95 SER A CA 1
ATOM 739 C C . SER A 1 95 ? 23.351 -10.673 -15.354 1.00 87.56 95 SER A C 1
ATOM 741 O O . SER A 1 95 ? 22.913 -9.558 -15.064 1.00 87.56 95 SER A O 1
ATOM 743 N N . GLU A 1 96 ? 22.964 -11.765 -14.684 1.00 83.00 96 GLU A N 1
ATOM 744 C CA . GLU A 1 96 ? 22.018 -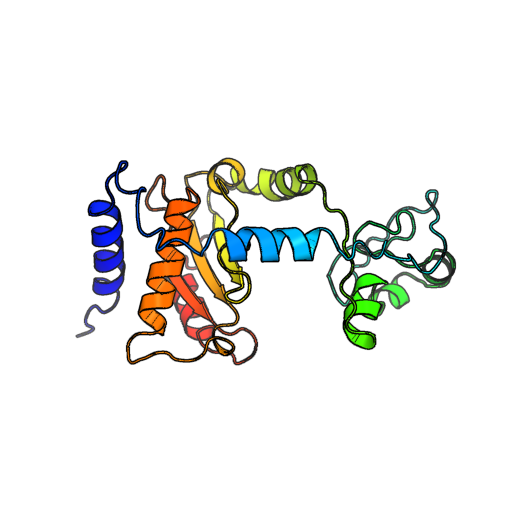11.708 -13.552 1.00 83.00 96 GLU A CA 1
ATOM 745 C C . GLU A 1 96 ? 22.511 -10.805 -12.408 1.00 83.00 96 GLU A C 1
ATOM 747 O O . GLU A 1 96 ? 21.726 -10.032 -11.853 1.00 83.00 96 GLU A O 1
ATOM 752 N N . ASP A 1 97 ? 23.814 -10.823 -12.114 1.00 85.44 97 ASP A N 1
ATOM 753 C CA . ASP A 1 97 ? 24.420 -9.967 -11.087 1.00 85.44 97 ASP A CA 1
ATOM 754 C C . ASP A 1 97 ? 24.308 -8.478 -11.449 1.00 85.44 97 ASP A C 1
ATOM 756 O O . ASP A 1 97 ? 23.988 -7.636 -10.606 1.00 85.44 97 ASP A O 1
ATOM 760 N N . GLU A 1 98 ? 24.511 -8.141 -12.724 1.00 86.62 98 GLU A N 1
ATOM 761 C CA . GLU A 1 98 ? 24.387 -6.768 -13.215 1.00 86.62 98 GLU A CA 1
ATOM 762 C C . GLU A 1 98 ? 22.927 -6.305 -13.263 1.00 86.62 98 GLU A C 1
ATOM 764 O O . GLU A 1 98 ? 22.644 -5.136 -12.986 1.00 86.62 98 GLU A O 1
ATOM 769 N N . LEU A 1 99 ? 21.986 -7.211 -13.556 1.00 86.12 99 LEU A N 1
ATOM 770 C CA . LEU A 1 99 ? 20.548 -6.930 -13.556 1.00 86.12 99 LEU A CA 1
ATOM 771 C C . LEU A 1 99 ? 20.037 -6.487 -12.175 1.00 86.12 99 LEU A C 1
ATOM 773 O O . LEU A 1 99 ? 19.118 -5.670 -12.110 1.00 86.12 99 LEU A O 1
ATOM 777 N N . SER A 1 100 ? 20.656 -6.940 -11.080 1.00 84.62 100 SER A N 1
ATOM 778 C CA . SER A 1 100 ? 20.261 -6.586 -9.704 1.00 84.62 100 SER A CA 1
ATOM 779 C C . SER A 1 100 ? 20.333 -5.074 -9.430 1.00 84.62 100 SER A C 1
ATOM 781 O O . SER A 1 100 ? 19.537 -4.511 -8.674 1.00 84.62 100 SER A O 1
ATOM 783 N N . GLY A 1 101 ? 21.241 -4.369 -10.114 1.00 87.25 101 GLY A N 1
ATOM 784 C CA . GLY A 1 101 ? 21.380 -2.912 -10.032 1.00 87.25 101 GLY A CA 1
ATOM 785 C C . GLY A 1 101 ? 20.490 -2.122 -11.000 1.00 87.25 101 GLY A C 1
ATOM 786 O O . GLY A 1 101 ? 20.570 -0.891 -11.041 1.00 87.25 101 GLY A O 1
ATOM 787 N N . VAL A 1 102 ? 19.669 -2.786 -11.820 1.00 89.50 102 VAL A N 1
ATOM 788 C CA . VAL A 1 102 ? 18.970 -2.148 -12.943 1.00 89.50 102 VAL A CA 1
ATOM 789 C C . VAL A 1 102 ? 17.546 -1.741 -12.583 1.00 89.50 102 VAL A C 1
ATOM 791 O O . VAL A 1 102 ? 16.772 -2.453 -11.943 1.00 89.50 102 VAL A O 1
ATOM 794 N N . LYS A 1 103 ? 17.169 -0.557 -13.071 1.00 91.00 103 LYS A N 1
ATOM 795 C CA . LYS A 1 103 ? 15.795 -0.054 -13.051 1.00 91.00 103 LYS A CA 1
ATOM 796 C C . LYS A 1 103 ? 15.116 -0.337 -14.388 1.00 91.00 103 LYS A C 1
ATOM 798 O O . LYS A 1 103 ? 15.676 -0.044 -15.445 1.00 91.00 103 LYS A O 1
ATOM 803 N N . CYS A 1 104 ? 13.889 -0.849 -14.332 1.00 90.94 104 CYS A N 1
ATOM 804 C CA . CYS A 1 104 ? 13.038 -1.029 -15.506 1.00 90.94 104 CYS A CA 1
ATOM 805 C C . CYS A 1 104 ? 12.689 0.320 -16.157 1.00 90.94 104 CYS A C 1
ATOM 807 O O . CYS A 1 104 ? 12.790 1.379 -15.524 1.00 90.94 104 CYS A O 1
ATOM 809 N N . GLN A 1 105 ? 12.225 0.287 -17.408 1.00 87.38 105 GLN A N 1
ATOM 810 C CA . GLN A 1 105 ? 11.901 1.490 -18.179 1.00 87.38 105 GLN A CA 1
ATOM 811 C C . GLN A 1 105 ? 10.904 2.398 -17.442 1.00 87.38 105 GLN A C 1
ATOM 813 O O . GLN A 1 105 ? 11.100 3.612 -17.394 1.00 87.38 105 GLN A O 1
ATOM 818 N N . ARG A 1 106 ? 9.881 1.820 -16.790 1.00 86.56 106 ARG A N 1
ATOM 819 C CA . ARG A 1 106 ? 8.925 2.578 -15.965 1.00 86.56 106 ARG A CA 1
ATOM 820 C C . ARG A 1 106 ? 9.614 3.352 -14.850 1.00 86.56 106 ARG A C 1
ATOM 822 O O . ARG A 1 106 ? 9.350 4.538 -14.678 1.00 86.56 106 ARG A O 1
ATOM 829 N N . CYS A 1 107 ? 10.485 2.690 -14.093 1.00 87.06 107 CYS A N 1
ATOM 830 C CA . CYS A 1 107 ? 11.191 3.321 -12.986 1.00 87.06 107 CYS A CA 1
ATOM 831 C C . CYS A 1 107 ? 12.112 4.436 -13.479 1.00 87.06 107 CYS A C 1
ATOM 833 O O . CYS A 1 107 ? 12.088 5.511 -12.895 1.00 87.06 107 CYS A O 1
ATOM 835 N N . VAL A 1 108 ? 12.854 4.222 -14.571 1.00 87.12 108 VAL A N 1
ATOM 836 C CA . VAL A 1 108 ? 13.732 5.249 -15.160 1.00 87.12 108 VAL A CA 1
ATOM 837 C C . VAL A 1 108 ? 12.932 6.464 -15.633 1.00 87.12 108 VAL A C 1
ATOM 839 O O . VAL A 1 108 ? 13.294 7.597 -15.319 1.00 87.12 108 VAL A O 1
ATOM 842 N N . LEU A 1 109 ? 11.824 6.256 -16.350 1.00 84.81 109 LEU A N 1
ATOM 843 C CA . LEU A 1 109 ? 10.981 7.354 -16.834 1.00 84.81 109 LEU A CA 1
ATOM 844 C C . LEU A 1 109 ? 10.328 8.127 -15.684 1.00 84.81 109 LEU A C 1
ATOM 846 O O . LEU A 1 109 ? 10.281 9.360 -15.719 1.00 84.81 109 LEU A O 1
ATOM 850 N N . LEU A 1 110 ? 9.914 7.431 -14.627 1.00 84.88 110 LEU A N 1
ATOM 851 C CA . LEU A 1 110 ? 9.353 8.070 -13.445 1.00 84.88 110 LEU A CA 1
ATOM 852 C C . LEU A 1 110 ? 10.414 8.864 -12.667 1.00 84.88 110 LEU A C 1
ATOM 854 O O . LEU A 1 110 ? 10.165 10.007 -12.285 1.00 84.88 110 LEU A O 1
ATOM 858 N N . THR A 1 111 ? 11.607 8.305 -12.443 1.00 83.81 111 THR A N 1
ATOM 859 C CA . THR A 1 111 ? 12.641 8.964 -11.631 1.00 83.81 111 THR A CA 1
ATOM 860 C C . THR A 1 111 ? 13.320 10.110 -12.369 1.00 83.81 111 THR A C 1
ATOM 862 O O . THR A 1 111 ? 13.452 11.193 -11.790 1.00 83.81 111 THR A O 1
ATOM 865 N N . ASN A 1 112 ? 13.704 9.890 -13.630 1.00 83.75 112 ASN A N 1
ATOM 866 C CA . ASN A 1 112 ? 14.554 10.803 -14.397 1.00 83.75 112 ASN A CA 1
ATOM 867 C C . ASN A 1 112 ? 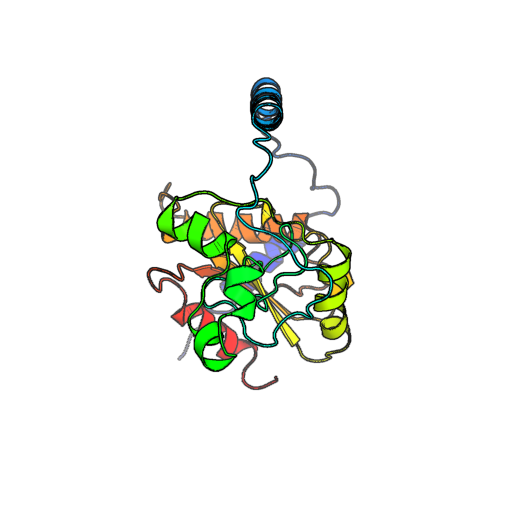13.742 11.819 -15.202 1.00 83.75 112 ASN A C 1
ATOM 869 O O . ASN A 1 112 ? 14.185 12.951 -15.365 1.00 83.75 112 ASN A O 1
ATOM 873 N N . HIS A 1 113 ? 12.555 11.436 -15.682 1.00 79.62 113 HIS A N 1
ATOM 874 C CA . HIS A 1 113 ? 11.745 12.281 -16.567 1.00 79.62 113 HIS A CA 1
ATOM 875 C C . HIS A 1 113 ? 10.410 12.716 -15.952 1.00 79.62 113 HIS A C 1
ATOM 877 O O . HIS A 1 113 ? 9.706 13.517 -16.558 1.00 79.62 113 HIS A O 1
ATOM 883 N N . LYS A 1 114 ? 10.063 12.223 -14.751 1.00 79.69 114 LYS A N 1
ATOM 884 C CA . LYS A 1 114 ? 8.771 12.471 -14.080 1.00 79.69 114 LYS A CA 1
ATOM 885 C C . LYS A 1 114 ? 7.565 12.065 -14.938 1.00 79.69 114 LYS A C 1
ATOM 887 O O . LYS A 1 114 ? 6.495 12.658 -14.840 1.00 79.69 114 LYS A O 1
ATOM 892 N N . ILE A 1 115 ? 7.740 11.039 -15.773 1.00 78.50 115 ILE A N 1
ATOM 893 C CA . ILE A 1 115 ? 6.690 10.488 -16.633 1.00 78.50 115 ILE A CA 1
ATOM 894 C C . ILE A 1 115 ? 6.163 9.206 -15.989 1.00 78.50 115 ILE A C 1
ATOM 896 O O . ILE A 1 115 ? 6.910 8.246 -15.802 1.00 78.50 115 ILE A O 1
ATOM 900 N N . ALA A 1 116 ? 4.868 9.183 -15.676 1.00 72.38 116 ALA A N 1
ATOM 901 C CA . ALA A 1 116 ? 4.183 7.978 -15.229 1.00 72.38 116 ALA A CA 1
ATOM 902 C C . ALA A 1 116 ? 3.768 7.132 -16.440 1.00 72.38 116 ALA A C 1
ATOM 904 O O . ALA A 1 116 ? 3.163 7.645 -17.383 1.00 72.38 116 ALA A O 1
ATOM 905 N N . LEU A 1 117 ? 4.107 5.842 -16.410 1.00 66.62 117 LEU A N 1
ATOM 906 C CA . LEU A 1 117 ? 3.656 4.884 -17.416 1.00 66.62 117 LEU A CA 1
ATOM 907 C C . LEU A 1 117 ? 2.402 4.165 -16.949 1.00 66.62 117 LEU A C 1
ATOM 909 O O . LEU A 1 117 ? 2.369 3.667 -15.823 1.00 66.62 117 LEU A O 1
ATOM 913 N N . ASP A 1 118 ? 1.434 4.053 -17.853 1.00 67.50 118 ASP A N 1
ATOM 914 C CA . ASP A 1 118 ? 0.268 3.199 -17.672 1.00 67.50 118 ASP A CA 1
ATOM 915 C C . ASP A 1 118 ? 0.642 1.765 -18.066 1.00 67.50 118 ASP A C 1
ATOM 917 O O . ASP A 1 118 ? 0.784 1.436 -19.244 1.00 67.50 118 ASP A O 1
ATOM 921 N N . VAL A 1 119 ? 0.910 0.945 -17.056 1.00 67.38 119 VAL A N 1
ATOM 922 C CA . VAL A 1 119 ? 1.292 -0.462 -17.204 1.00 67.38 119 VAL A CA 1
ATOM 923 C C . VAL A 1 119 ? 0.071 -1.305 -16.893 1.00 67.38 119 VAL A C 1
ATOM 925 O O . VAL A 1 119 ? -0.558 -1.121 -15.851 1.00 67.38 119 VAL A O 1
ATOM 928 N N . GLN A 1 120 ? -0.249 -2.244 -17.778 1.00 69.00 120 GLN A N 1
ATOM 929 C CA . GLN A 1 120 ? -1.437 -3.069 -17.619 1.00 69.00 120 GLN A CA 1
ATOM 930 C C . GLN A 1 120 ? -1.157 -4.200 -16.631 1.00 69.00 120 GLN A C 1
ATOM 932 O O . GLN A 1 120 ? -0.353 -5.093 -16.892 1.00 69.00 120 GLN A O 1
ATOM 937 N N . VAL A 1 121 ? -1.847 -4.167 -15.495 1.00 68.75 121 VAL A N 1
ATOM 938 C CA . VAL A 1 121 ? -1.956 -5.308 -14.585 1.00 68.75 121 VAL A CA 1
ATOM 939 C C . VAL A 1 121 ? -3.393 -5.801 -14.680 1.00 68.75 121 VAL A C 1
ATOM 941 O O . VAL A 1 121 ? -4.330 -5.043 -14.419 1.00 68.75 121 VAL A O 1
ATOM 944 N N . SER A 1 122 ? -3.582 -7.043 -15.127 1.00 72.50 122 SER A N 1
ATOM 945 C CA . SER A 1 122 ? -4.918 -7.633 -15.214 1.00 72.50 122 SER A CA 1
ATOM 946 C C . SER A 1 122 ? -5.507 -7.802 -13.814 1.00 72.50 122 SER A C 1
ATOM 948 O O . SER A 1 122 ? -4.784 -8.050 -12.849 1.00 72.50 122 SER A O 1
ATOM 950 N N . ARG A 1 123 ? -6.836 -7.693 -13.695 1.00 71.81 123 ARG A N 1
ATOM 951 C CA . ARG A 1 123 ? -7.532 -7.955 -12.424 1.00 71.81 123 ARG A CA 1
ATOM 952 C C . ARG A 1 123 ? -7.304 -9.383 -11.930 1.00 71.81 123 ARG A C 1
ATOM 954 O O . ARG A 1 123 ? -7.154 -9.576 -10.730 1.00 71.81 123 ARG A O 1
ATOM 961 N N . ASP A 1 124 ? -7.229 -10.346 -12.845 1.00 75.75 124 ASP A N 1
ATOM 962 C CA . ASP A 1 124 ? -7.052 -11.765 -12.518 1.00 75.75 124 ASP A CA 1
ATOM 963 C C . ASP A 1 124 ? -5.747 -12.011 -11.756 1.00 75.75 124 ASP A C 1
ATOM 965 O O . ASP A 1 124 ? -5.734 -12.749 -10.775 1.00 75.75 124 ASP A O 1
ATOM 969 N N . HIS A 1 125 ? -4.680 -11.289 -12.110 1.00 76.44 125 HIS A N 1
ATOM 970 C CA . HIS A 1 125 ? -3.400 -11.408 -11.420 1.00 76.44 125 HIS A CA 1
ATOM 971 C C . HIS A 1 125 ? -3.478 -10.977 -9.946 1.00 76.44 125 HIS A C 1
ATOM 973 O O . HIS A 1 125 ? -2.829 -11.565 -9.085 1.00 76.44 125 HIS A O 1
ATOM 979 N N . TYR A 1 126 ? -4.309 -9.984 -9.614 1.00 75.19 126 TYR A N 1
ATOM 980 C CA . TYR A 1 126 ? -4.533 -9.607 -8.215 1.00 75.19 126 TYR A CA 1
ATOM 981 C C . TYR A 1 126 ? -5.241 -10.715 -7.436 1.00 75.19 126 TYR A C 1
ATOM 983 O O . TYR A 1 126 ? -4.890 -10.977 -6.287 1.00 75.19 126 TYR A O 1
ATOM 991 N N . VAL A 1 127 ? -6.221 -11.377 -8.058 1.00 80.25 127 VAL A N 1
ATOM 992 C CA . VAL A 1 127 ? -6.929 -12.503 -7.438 1.00 80.25 127 VAL A CA 1
ATOM 993 C C . VAL A 1 127 ? -5.962 -13.655 -7.190 1.00 80.25 127 VAL A C 1
ATOM 995 O O . VAL A 1 127 ? -5.958 -14.199 -6.092 1.00 80.25 127 VAL A O 1
ATOM 998 N N . GLU A 1 128 ? -5.099 -13.978 -8.153 1.00 83.06 128 GLU A N 1
ATOM 999 C CA . GLU A 1 128 ? -4.066 -15.012 -8.008 1.00 83.06 128 GLU A CA 1
ATOM 1000 C C . GLU A 1 128 ? -3.110 -14.728 -6.843 1.00 83.06 128 GLU A C 1
ATOM 1002 O O . GLU A 1 128 ? -2.796 -15.630 -6.070 1.00 83.06 128 GLU A O 1
ATOM 1007 N N . VAL A 1 129 ? -2.673 -13.476 -6.682 1.00 83.94 129 VAL A N 1
ATOM 1008 C CA . VAL A 1 129 ? -1.752 -13.082 -5.603 1.00 83.94 129 VAL A CA 1
ATOM 1009 C C . VAL A 1 129 ? -2.427 -13.129 -4.229 1.00 83.94 129 VAL A C 1
ATOM 1011 O O . VAL A 1 129 ? -1.786 -13.482 -3.238 1.00 83.94 129 VAL A O 1
ATOM 1014 N N . LEU A 1 130 ? -3.714 -12.779 -4.147 1.00 84.31 130 LEU A N 1
ATOM 1015 C CA . LEU A 1 130 ? -4.450 -12.717 -2.882 1.00 84.31 130 LEU A CA 1
ATOM 1016 C C . LEU A 1 130 ? -5.097 -14.050 -2.486 1.00 84.31 130 LEU A C 1
ATOM 1018 O O . LEU A 1 130 ? -5.289 -14.286 -1.295 1.00 84.31 130 LEU A O 1
ATOM 1022 N N . ALA A 1 131 ? -5.404 -14.932 -3.441 1.00 83.50 131 ALA A N 1
ATOM 1023 C CA . ALA A 1 131 ? -6.074 -16.208 -3.187 1.00 83.50 131 ALA A CA 1
ATOM 1024 C C . ALA A 1 131 ? -5.380 -17.075 -2.111 1.00 83.50 131 ALA A C 1
ATOM 1026 O O . ALA A 1 131 ? -6.085 -17.568 -1.226 1.00 83.50 131 ALA A O 1
ATOM 1027 N N . PRO A 1 132 ? -4.034 -17.200 -2.072 1.00 86.56 132 PRO A N 1
ATOM 1028 C CA . PRO A 1 132 ? -3.347 -17.959 -1.025 1.00 86.56 132 PRO A CA 1
ATOM 1029 C C . PRO A 1 132 ? -3.555 -17.407 0.393 1.00 86.56 132 PRO A C 1
ATOM 1031 O O . PRO A 1 132 ? -3.398 -18.136 1.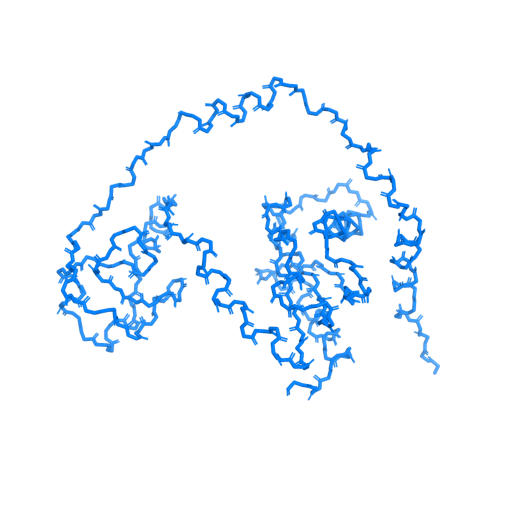372 1.00 86.56 132 PRO A O 1
ATOM 1034 N N . LEU A 1 133 ? -3.902 -16.122 0.546 1.00 85.50 133 LEU A N 1
ATOM 1035 C CA . LEU A 1 133 ? -4.149 -15.522 1.863 1.00 85.50 133 LEU A CA 1
ATOM 1036 C C . LEU A 1 133 ? -5.423 -16.069 2.512 1.00 85.50 133 LEU A C 1
ATOM 1038 O O . LEU A 1 133 ? -5.490 -16.148 3.739 1.00 85.50 133 LEU A O 1
ATOM 1042 N N . LYS A 1 134 ? -6.396 -16.506 1.705 1.00 85.88 134 LYS A N 1
ATOM 1043 C CA . LYS A 1 134 ? -7.654 -17.086 2.186 1.00 85.88 134 LYS A CA 1
ATOM 1044 C C . LYS A 1 134 ? -7.434 -18.359 2.996 1.00 85.88 134 LYS A C 1
ATOM 1046 O O . LYS A 1 134 ? -8.086 -18.566 4.018 1.00 85.88 134 LYS A O 1
ATOM 1051 N N . GLU A 1 135 ? -6.484 -19.185 2.569 1.00 85.62 135 GLU A N 1
ATOM 1052 C CA . GLU A 1 135 ? -6.167 -20.474 3.194 1.00 85.62 135 GLU A CA 1
ATOM 1053 C C . GLU A 1 135 ? -5.389 -20.326 4.513 1.00 85.62 135 GLU A C 1
ATOM 1055 O O . GLU A 1 135 ? -5.432 -21.209 5.374 1.00 85.62 135 GLU A O 1
ATOM 1060 N N . LYS A 1 136 ? -4.700 -19.195 4.718 1.00 85.31 136 LYS A N 1
ATOM 1061 C CA . LYS A 1 136 ? -3.921 -18.942 5.937 1.00 85.31 136 LYS A CA 1
ATOM 1062 C C . LYS A 1 136 ? -4.838 -18.659 7.120 1.00 85.31 136 LYS A C 1
ATOM 1064 O O . LYS A 1 136 ? -5.409 -17.581 7.218 1.00 85.31 136 LYS A O 1
ATOM 1069 N N . LYS A 1 137 ? -4.944 -19.594 8.066 1.00 78.25 137 LYS A N 1
ATOM 1070 C CA . LYS A 1 137 ? -5.811 -19.441 9.253 1.00 78.25 137 LYS A CA 1
ATOM 1071 C C . LYS A 1 137 ? -5.450 -18.222 10.113 1.00 78.25 137 LYS A C 1
ATOM 1073 O O . LYS A 1 137 ? -6.341 -17.469 10.481 1.00 78.25 137 LYS A O 1
ATOM 1078 N N . ASN A 1 138 ? -4.159 -17.992 10.355 1.00 82.06 138 ASN A N 1
ATOM 1079 C CA . ASN A 1 138 ? -3.677 -16.879 11.173 1.00 82.06 138 ASN A CA 1
ATOM 1080 C C . ASN A 1 138 ? -2.917 -15.890 10.289 1.00 82.06 138 ASN A C 1
ATOM 1082 O O . ASN A 1 138 ? -1.732 -16.073 10.026 1.00 82.06 138 ASN A O 1
ATOM 1086 N N . ALA A 1 139 ? -3.601 -14.858 9.803 1.00 85.81 139 ALA A N 1
ATOM 1087 C CA . ALA A 1 139 ? -2.964 -13.780 9.058 1.00 85.81 139 ALA A CA 1
ATOM 1088 C C . ALA A 1 139 ? -3.495 -12.421 9.516 1.00 85.81 139 ALA A C 1
ATOM 1090 O O . ALA A 1 139 ? -4.708 -12.215 9.615 1.00 85.81 139 ALA A O 1
ATOM 1091 N N . LEU A 1 140 ? -2.559 -11.506 9.761 1.00 88.88 140 LEU A N 1
ATOM 1092 C CA . LEU A 1 140 ? -2.818 -10.085 9.924 1.00 88.88 140 LEU A CA 1
ATOM 1093 C C . LEU A 1 140 ? -2.661 -9.414 8.562 1.00 88.88 140 LEU A C 1
ATOM 1095 O O . LEU A 1 140 ? -1.615 -9.528 7.922 1.00 88.88 140 LEU A O 1
ATOM 1099 N N . ILE A 1 141 ? -3.699 -8.717 8.121 1.00 90.25 141 ILE A N 1
ATOM 1100 C CA . ILE A 1 141 ? -3.688 -7.940 6.889 1.00 90.25 141 ILE A CA 1
ATOM 1101 C C . ILE A 1 141 ? -3.483 -6.476 7.260 1.00 90.25 141 ILE A C 1
ATOM 1103 O O . ILE A 1 141 ? -4.273 -5.899 8.003 1.00 90.25 141 ILE A O 1
ATOM 1107 N N . ILE A 1 142 ? -2.428 -5.870 6.724 1.00 92.31 142 ILE A N 1
ATOM 1108 C CA . ILE A 1 142 ? -2.177 -4.434 6.852 1.00 92.31 142 ILE A CA 1
ATOM 1109 C C . ILE A 1 142 ? -2.579 -3.785 5.530 1.00 92.31 142 ILE A C 1
ATOM 1111 O O . ILE A 1 142 ? -1.912 -3.966 4.510 1.00 92.31 142 ILE A O 1
ATOM 1115 N N . LEU A 1 143 ? -3.692 -3.055 5.536 1.00 92.25 143 LEU A N 1
ATOM 1116 C CA . LEU A 1 143 ? -4.181 -2.315 4.380 1.00 92.25 143 LEU A CA 1
ATOM 1117 C C . LEU A 1 143 ? -3.581 -0.913 4.386 1.00 92.25 143 LEU A C 1
ATOM 1119 O O . LEU A 1 143 ? -4.034 -0.030 5.108 1.00 92.25 143 LEU A O 1
ATOM 1123 N N . MET A 1 144 ? -2.565 -0.713 3.555 1.00 93.19 144 MET A N 1
ATOM 1124 C CA . MET A 1 144 ? -1.909 0.578 3.394 1.00 93.19 144 MET A CA 1
ATOM 1125 C C . MET A 1 144 ? -2.629 1.422 2.338 1.00 93.19 144 MET A C 1
ATOM 1127 O O . MET A 1 144 ? -2.698 1.043 1.171 1.00 93.19 144 MET A O 1
ATOM 1131 N N . VAL A 1 145 ? -3.148 2.573 2.756 1.00 94.25 145 VAL A N 1
ATOM 1132 C CA . VAL A 1 145 ? -3.953 3.493 1.947 1.00 94.25 145 VAL A CA 1
ATOM 1133 C C . VAL A 1 145 ? -3.154 4.767 1.693 1.00 94.25 145 VAL A C 1
ATOM 1135 O O . VAL A 1 145 ? -2.639 5.371 2.627 1.00 94.25 145 VAL A O 1
ATOM 1138 N N . ASP A 1 146 ? -3.038 5.197 0.438 1.00 92.94 146 ASP A N 1
ATOM 1139 C CA . ASP A 1 146 ? -2.430 6.487 0.098 1.00 92.94 146 ASP A CA 1
ATOM 1140 C C . ASP A 1 146 ? -3.442 7.617 0.317 1.00 92.94 146 ASP A C 1
ATOM 1142 O O . ASP A 1 146 ? -4.439 7.701 -0.400 1.00 92.94 146 ASP A O 1
ATOM 1146 N N . LEU A 1 147 ? -3.190 8.496 1.291 1.00 93.00 147 LEU A N 1
ATOM 1147 C CA . LEU A 1 147 ? -4.113 9.580 1.639 1.00 93.00 147 LEU A CA 1
ATOM 1148 C C . LEU A 1 147 ? -4.294 10.612 0.518 1.00 93.00 147 LEU A C 1
ATOM 1150 O O . LEU A 1 147 ? -5.329 11.269 0.459 1.00 93.00 147 LEU A O 1
ATOM 1154 N N . LEU A 1 148 ? -3.332 10.741 -0.402 1.00 90.00 148 LEU A N 1
ATOM 1155 C CA . LEU A 1 148 ? -3.466 11.656 -1.540 1.00 90.00 148 LEU A CA 1
ATOM 1156 C C . LEU A 1 148 ? -4.331 11.104 -2.676 1.00 90.00 148 LEU A C 1
ATOM 1158 O O . LEU A 1 148 ? -4.833 11.881 -3.486 1.00 90.00 148 LEU A O 1
ATOM 1162 N N . ASP A 1 149 ? -4.489 9.783 -2.740 1.00 88.19 149 ASP A N 1
ATOM 1163 C CA . ASP A 1 149 ? -5.347 9.096 -3.712 1.00 88.19 149 ASP A CA 1
ATOM 1164 C C . ASP A 1 149 ? -6.528 8.396 -3.015 1.00 88.19 149 ASP A C 1
ATOM 1166 O O . ASP A 1 149 ? -7.111 7.429 -3.510 1.00 88.19 149 ASP A O 1
ATOM 1170 N N . PHE A 1 150 ? -6.886 8.865 -1.821 1.00 87.06 150 PHE A N 1
ATOM 1171 C CA . PHE A 1 150 ? -8.044 8.393 -1.079 1.00 87.06 150 PHE A CA 1
ATOM 1172 C C . PHE A 1 150 ? -9.342 8.924 -1.719 1.00 87.06 150 PHE A C 1
ATOM 1174 O O . PHE A 1 150 ? -9.409 10.102 -2.082 1.00 87.06 150 PHE A O 1
ATOM 1181 N N . PRO A 1 151 ? -10.400 8.099 -1.870 1.00 85.38 151 PRO A N 1
ATOM 1182 C CA . PRO A 1 151 ? -10.561 6.721 -1.385 1.00 85.38 151 PRO A CA 1
ATOM 1183 C C . PRO A 1 151 ? -10.181 5.623 -2.398 1.00 85.38 151 PRO A C 1
ATOM 1185 O O . PRO A 1 151 ? -10.432 4.448 -2.144 1.00 85.38 151 PRO A O 1
ATOM 1188 N N . CYS A 1 152 ? -9.586 5.964 -3.544 1.00 83.94 152 CYS A N 1
ATOM 1189 C CA . CYS A 1 152 ? -9.330 5.032 -4.652 1.00 83.94 152 CYS A CA 1
ATOM 1190 C C . CYS A 1 152 ? -8.374 3.881 -4.296 1.00 83.94 152 CYS A C 1
ATOM 1192 O O . CYS A 1 152 ? -8.407 2.836 -4.942 1.00 83.94 152 CYS A O 1
ATOM 1194 N N . SER A 1 153 ? -7.542 4.059 -3.268 1.00 83.50 153 SER A N 1
ATOM 1195 C CA . SER A 1 153 ? -6.624 3.029 -2.763 1.00 83.50 153 SER A CA 1
ATOM 1196 C C . SER A 1 153 ? -7.308 1.915 -1.949 1.00 83.50 153 SER A C 1
ATOM 1198 O O . SER A 1 153 ? -6.659 0.927 -1.610 1.00 83.50 153 SER A O 1
ATOM 1200 N N . ILE A 1 154 ? -8.599 2.043 -1.621 1.00 85.44 154 ILE A N 1
ATOM 1201 C CA . ILE A 1 154 ? -9.341 1.026 -0.865 1.00 85.44 154 ILE A CA 1
ATOM 1202 C C . ILE A 1 154 ? -10.004 0.054 -1.839 1.00 85.44 154 ILE A C 1
ATOM 1204 O O . ILE A 1 154 ? -10.878 0.422 -2.625 1.00 85.44 154 ILE A O 1
ATOM 1208 N N . PHE A 1 155 ? -9.604 -1.214 -1.770 1.00 81.88 155 PHE A N 1
ATOM 1209 C CA . PHE A 1 155 ? -10.165 -2.254 -2.620 1.00 81.88 155 PHE A CA 1
ATOM 1210 C C . PHE A 1 155 ? -11.523 -2.726 -2.089 1.00 81.88 155 PHE A C 1
ATOM 1212 O O . PHE A 1 155 ? -11.624 -3.299 -1.002 1.00 81.88 155 PHE A O 1
ATOM 1219 N N . THR A 1 156 ? -12.570 -2.514 -2.880 1.00 81.75 156 THR A N 1
ATOM 1220 C CA . THR A 1 156 ? -13.924 -2.996 -2.582 1.00 81.75 156 THR A CA 1
ATOM 1221 C C . THR A 1 156 ? -13.965 -4.520 -2.498 1.00 81.75 156 THR A C 1
ATOM 1223 O O . THR A 1 156 ? -13.416 -5.189 -3.372 1.00 81.75 156 THR A O 1
ATOM 1226 N N . ASN A 1 157 ? -14.655 -5.065 -1.494 1.00 75.44 157 ASN A N 1
ATOM 1227 C CA . ASN A 1 157 ? -14.824 -6.509 -1.277 1.00 75.44 157 ASN A CA 1
ATOM 1228 C C . ASN A 1 157 ? -13.509 -7.291 -1.080 1.00 75.44 157 ASN A C 1
ATOM 1230 O O . ASN A 1 157 ? -13.434 -8.482 -1.385 1.00 75.44 157 ASN A O 1
ATOM 1234 N N . LEU A 1 158 ? -12.462 -6.656 -0.537 1.00 83.94 158 LEU A N 1
ATOM 1235 C CA . LEU A 1 158 ? -11.191 -7.330 -0.227 1.00 83.94 158 LEU A CA 1
ATOM 1236 C C . LEU A 1 158 ? -11.390 -8.605 0.608 1.00 83.94 158 LEU A C 1
ATOM 1238 O O . LEU A 1 158 ? -10.719 -9.607 0.369 1.00 83.94 158 LEU A O 1
ATOM 1242 N N . LEU A 1 159 ? -12.334 -8.586 1.554 1.00 83.94 159 LEU A N 1
ATOM 1243 C CA . LEU A 1 159 ? -12.621 -9.712 2.448 1.00 83.94 159 LEU A CA 1
ATOM 1244 C C . LEU A 1 159 ? -13.129 -10.963 1.726 1.00 83.94 159 LEU A C 1
ATOM 1246 O O . LEU A 1 159 ? -12.914 -12.070 2.216 1.00 83.94 159 LEU A O 1
ATOM 1250 N N . ASP A 1 160 ? -13.744 -10.826 0.552 1.00 84.38 160 ASP A N 1
ATOM 1251 C CA . ASP A 1 160 ? -14.176 -11.985 -0.234 1.00 84.38 160 ASP A CA 1
ATOM 1252 C C . ASP A 1 160 ? -12.971 -12.752 -0.810 1.00 84.38 160 ASP A C 1
ATOM 1254 O O . ASP A 1 160 ? -13.003 -13.988 -0.933 1.00 84.38 160 ASP A O 1
ATOM 1258 N N . LEU A 1 161 ? -11.887 -12.018 -1.098 1.00 82.94 161 LEU A N 1
ATOM 1259 C CA . LEU A 1 161 ? -10.620 -12.550 -1.594 1.00 82.94 161 LEU A CA 1
ATOM 1260 C C . LEU A 1 161 ? -9.748 -13.100 -0.462 1.00 82.94 161 LEU A C 1
ATOM 1262 O O . LEU A 1 161 ? -9.265 -14.222 -0.575 1.00 82.94 161 LEU A O 1
ATOM 1266 N N . VAL A 1 162 ? -9.562 -12.344 0.626 1.00 84.69 162 VAL A N 1
ATOM 1267 C CA . VAL A 1 162 ? -8.620 -12.717 1.704 1.00 84.69 162 VAL A CA 1
ATOM 1268 C C . VAL A 1 162 ? -9.248 -13.532 2.838 1.00 84.69 162 VAL A C 1
ATOM 1270 O O . VAL A 1 162 ? -8.520 -14.130 3.623 1.00 84.69 162 VAL A O 1
ATOM 1273 N N . GLY A 1 163 ? -10.578 -13.595 2.921 1.00 83.81 163 GLY A N 1
ATOM 1274 C CA . GLY A 1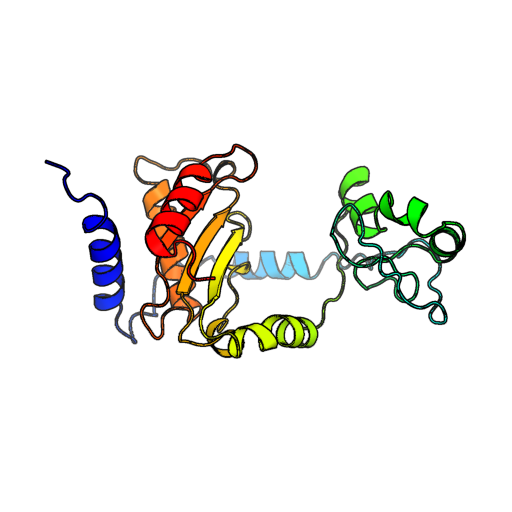 163 ? -11.315 -14.243 4.008 1.00 83.81 163 GLY A CA 1
ATOM 1275 C C . GLY A 1 163 ? -11.876 -13.245 5.027 1.00 83.81 163 GLY A C 1
ATOM 1276 O O . GLY A 1 163 ? -11.241 -12.253 5.381 1.00 83.81 163 GLY A O 1
ATOM 1277 N N . LYS A 1 164 ? -13.088 -13.525 5.521 1.00 84.00 164 LYS A N 1
ATOM 1278 C CA . LYS A 1 164 ? -13.821 -12.666 6.473 1.00 84.00 164 LYS A CA 1
ATOM 1279 C C . LYS A 1 164 ? -13.385 -12.844 7.933 1.00 84.00 164 LYS A C 1
ATOM 1281 O O . LYS A 1 164 ? -13.894 -12.157 8.812 1.00 84.00 164 LYS A O 1
ATOM 1286 N N . ASP A 1 165 ? -12.493 -13.795 8.191 1.00 83.25 165 ASP A N 1
ATOM 1287 C CA . ASP A 1 165 ? -11.945 -14.153 9.502 1.00 83.25 165 ASP A CA 1
ATOM 1288 C C . ASP A 1 165 ? -10.608 -13.452 9.806 1.00 83.25 165 ASP A C 1
ATOM 1290 O O . ASP A 1 165 ? -10.090 -13.562 10.918 1.00 83.25 165 ASP A O 1
ATOM 1294 N N . LYS A 1 166 ? -10.037 -12.726 8.835 1.00 85.56 166 LYS A N 1
ATOM 1295 C CA . LYS A 1 166 ? -8.724 -12.083 8.975 1.00 85.56 166 LYS A CA 1
ATOM 1296 C C . LYS A 1 166 ? -8.800 -10.794 9.779 1.00 85.56 166 LYS A C 1
ATOM 1298 O O . LYS A 1 166 ? -9.767 -10.043 9.681 1.00 85.56 166 LYS A O 1
ATOM 1303 N N . TRP A 1 167 ? -7.749 -10.516 10.545 1.00 87.94 167 TRP A N 1
ATOM 1304 C CA . TRP A 1 167 ? -7.605 -9.230 11.224 1.00 87.94 167 TRP A CA 1
ATOM 1305 C C . TRP A 1 167 ? -7.089 -8.197 10.231 1.00 87.94 167 TRP A C 1
ATOM 1307 O O . TRP A 1 167 ? -6.164 -8.479 9.471 1.00 87.94 167 TRP A O 1
ATOM 1317 N N . LEU A 1 168 ? -7.691 -7.013 10.240 1.00 89.38 168 LEU A N 1
ATOM 1318 C CA . LEU A 1 168 ? -7.367 -5.916 9.345 1.00 89.38 168 LEU A CA 1
ATOM 1319 C C . LEU A 1 168 ? -6.891 -4.714 10.159 1.00 89.38 168 LEU A C 1
ATOM 1321 O O . LEU A 1 168 ? -7.592 -4.249 11.055 1.00 89.38 168 LEU A O 1
ATOM 1325 N N . VAL A 1 169 ? -5.715 -4.199 9.824 1.00 92.31 169 VAL A N 1
ATOM 1326 C CA . VAL A 1 169 ? -5.213 -2.910 10.310 1.00 92.31 169 VAL A CA 1
ATOM 1327 C C . VAL A 1 169 ? -5.142 -1.978 9.113 1.00 92.31 169 VAL A C 1
ATOM 1329 O O . VAL A 1 169 ? -4.511 -2.312 8.111 1.00 92.31 169 VAL A O 1
ATOM 1332 N N . VAL A 1 170 ? -5.821 -0.838 9.187 1.00 93.62 170 VAL A N 1
ATOM 1333 C CA . VAL A 1 170 ? -5.858 0.143 8.097 1.00 93.62 170 VAL A CA 1
ATOM 1334 C C . VAL A 1 170 ? -4.872 1.258 8.408 1.00 93.62 170 VAL A C 1
ATOM 1336 O O . VAL A 1 170 ? -4.907 1.845 9.483 1.00 93.62 170 VAL A O 1
ATOM 1339 N N . VAL A 1 171 ? -3.986 1.548 7.461 1.00 96.56 171 VAL A N 1
ATOM 1340 C CA . VAL A 1 171 ? -2.875 2.481 7.648 1.00 96.56 171 VAL A CA 1
ATOM 1341 C C . VAL A 1 171 ? -2.928 3.554 6.569 1.00 96.56 171 VAL A C 1
ATOM 1343 O O . VAL A 1 171 ? -2.610 3.289 5.409 1.00 96.56 171 VAL A O 1
ATOM 1346 N N . GLY A 1 172 ? -3.319 4.771 6.940 1.00 96.19 172 GLY A N 1
ATOM 1347 C CA . GLY A 1 172 ? -3.316 5.937 6.059 1.00 96.19 172 GLY A CA 1
ATOM 1348 C C . GLY A 1 172 ? -1.915 6.529 5.935 1.00 96.19 172 GLY A C 1
ATOM 1349 O O . GLY A 1 172 ? -1.439 7.200 6.842 1.00 96.19 172 GLY A O 1
ATOM 1350 N N . ASN A 1 173 ? -1.235 6.291 4.818 1.00 96.38 173 ASN A N 1
ATOM 1351 C CA . ASN A 1 173 ? 0.114 6.783 4.553 1.00 96.38 173 ASN A CA 1
ATOM 1352 C C . ASN A 1 173 ? 0.107 8.159 3.863 1.00 96.38 173 ASN A C 1
ATOM 1354 O O . ASN A 1 173 ? -0.840 8.522 3.168 1.00 96.38 173 ASN A O 1
ATOM 1358 N N . LYS A 1 174 ? 1.236 8.870 3.971 1.00 94.81 174 LYS A N 1
ATOM 1359 C CA . LYS A 1 174 ? 1.485 10.227 3.451 1.00 94.81 174 LYS A CA 1
ATOM 1360 C C . LYS A 1 174 ? 0.700 11.322 4.167 1.00 94.81 174 LYS A C 1
ATOM 1362 O O . LYS A 1 174 ? 0.345 12.335 3.565 1.00 94.81 174 LYS A O 1
ATOM 1367 N N . PHE A 1 175 ? 0.460 11.136 5.461 1.00 94.50 175 PHE A N 1
ATOM 1368 C CA . PHE A 1 175 ? -0.239 12.127 6.275 1.00 94.50 175 PHE A CA 1
ATOM 1369 C C . PHE A 1 175 ? 0.473 13.489 6.303 1.00 94.50 175 PHE A C 1
ATOM 1371 O O . PHE A 1 175 ? -0.179 14.523 6.373 1.00 94.50 175 PHE A O 1
ATOM 1378 N N . ASP A 1 176 ? 1.800 13.507 6.127 1.00 93.44 176 ASP A N 1
ATOM 1379 C CA . ASP A 1 176 ? 2.617 14.725 6.026 1.00 93.44 176 ASP A CA 1
ATOM 1380 C C . ASP A 1 176 ? 2.235 15.654 4.864 1.00 93.44 176 ASP A C 1
ATOM 1382 O O . ASP A 1 176 ? 2.634 16.817 4.851 1.00 93.44 176 ASP A O 1
ATOM 1386 N N . LEU A 1 177 ? 1.490 15.148 3.878 1.00 92.88 177 LEU A N 1
ATOM 1387 C CA . LEU A 1 177 ? 1.070 15.909 2.704 1.00 92.88 177 LEU A CA 1
ATOM 1388 C C . LEU A 1 177 ? -0.330 16.516 2.858 1.00 92.88 177 LEU A C 1
ATOM 1390 O O . LEU A 1 177 ? -0.738 17.300 1.999 1.00 92.88 177 LEU A O 1
ATOM 1394 N N . LEU A 1 178 ? -1.059 16.181 3.927 1.00 90.19 178 LEU A N 1
ATOM 1395 C CA . LEU A 1 178 ? -2.359 16.778 4.211 1.00 90.19 178 LEU A CA 1
ATOM 1396 C C . LEU A 1 178 ? -2.183 18.093 4.987 1.00 90.19 178 LEU A C 1
ATOM 1398 O O . LEU A 1 178 ? -1.488 18.121 6.005 1.00 90.19 178 LEU A O 1
ATOM 1402 N N . PRO A 1 179 ? -2.801 19.200 4.538 1.00 88.25 179 PRO A N 1
ATOM 1403 C CA . PRO A 1 179 ? -2.763 20.445 5.285 1.00 88.25 179 PRO A CA 1
ATOM 1404 C C . PRO A 1 179 ? -3.612 20.314 6.560 1.00 88.25 179 PRO A C 1
ATOM 1406 O O . PRO A 1 179 ? -4.740 19.822 6.489 1.00 88.25 179 PRO A O 1
ATOM 1409 N N . PRO A 1 180 ? -3.122 20.782 7.720 1.00 88.62 180 PRO A N 1
ATOM 1410 C CA . PRO A 1 180 ? -3.932 20.817 8.928 1.00 88.62 180 PRO A CA 1
ATOM 1411 C C . PRO A 1 180 ? -5.081 21.819 8.751 1.00 88.62 180 PRO A C 1
ATOM 1413 O O . PRO A 1 180 ? -4.855 22.988 8.439 1.00 88.62 180 PRO A O 1
ATOM 1416 N N . ASP A 1 181 ? -6.313 21.364 8.968 1.00 84.38 181 ASP A N 1
ATOM 1417 C CA . ASP A 1 181 ? -7.545 22.150 8.803 1.00 84.38 181 ASP A CA 1
ATOM 1418 C C . ASP A 1 181 ? -8.236 22.481 10.148 1.00 84.38 181 ASP A C 1
ATOM 1420 O O . ASP A 1 181 ? -9.310 23.079 10.173 1.00 84.38 181 ASP A O 1
ATOM 1424 N N . GLY A 1 182 ? -7.629 22.121 11.289 1.00 88.88 182 GLY A N 1
ATOM 1425 C CA . GLY A 1 182 ? -8.086 22.492 12.636 1.00 88.88 182 GLY A CA 1
ATOM 1426 C C . GLY A 1 182 ? -7.644 21.521 13.736 1.00 88.88 182 GLY A C 1
ATOM 1427 O O . GLY A 1 182 ? -6.947 20.544 13.477 1.00 88.88 182 GLY A O 1
ATOM 1428 N N . SER A 1 183 ? -8.097 21.743 14.975 1.00 78.81 183 SER A N 1
ATOM 1429 C CA . SER A 1 183 ? -7.671 21.017 16.192 1.00 78.81 183 SER A CA 1
ATOM 1430 C C . SER A 1 183 ? -8.144 19.555 16.317 1.00 78.81 183 SER A C 1
ATOM 1432 O O . SER A 1 183 ? -8.093 18.984 17.396 1.00 78.81 183 SER A O 1
ATOM 1434 N N . GLY A 1 184 ? -8.596 18.935 15.228 1.00 87.31 184 GLY A N 1
ATOM 1435 C CA . GLY A 1 184 ? -9.044 17.537 15.198 1.00 87.31 184 GLY A CA 1
ATOM 1436 C C . GLY A 1 184 ? -8.854 16.877 13.835 1.00 87.31 184 GLY A C 1
ATOM 1437 O O . GLY A 1 184 ? -9.537 15.907 13.528 1.00 87.31 184 GLY A O 1
ATOM 1438 N N . TYR A 1 185 ? -7.981 17.434 12.991 1.00 89.44 185 TYR A N 1
ATOM 1439 C CA . TYR A 1 185 ? -7.793 16.970 11.615 1.00 89.44 185 TYR A CA 1
ATOM 1440 C C . TYR A 1 185 ? -7.319 15.515 11.540 1.00 89.44 185 TYR A C 1
ATOM 1442 O O . TYR A 1 185 ? -7.800 14.766 10.694 1.00 89.44 185 TYR A O 1
ATOM 1450 N N . THR A 1 186 ? -6.449 15.095 12.464 1.00 90.75 186 THR A N 1
ATOM 1451 C CA . THR A 1 186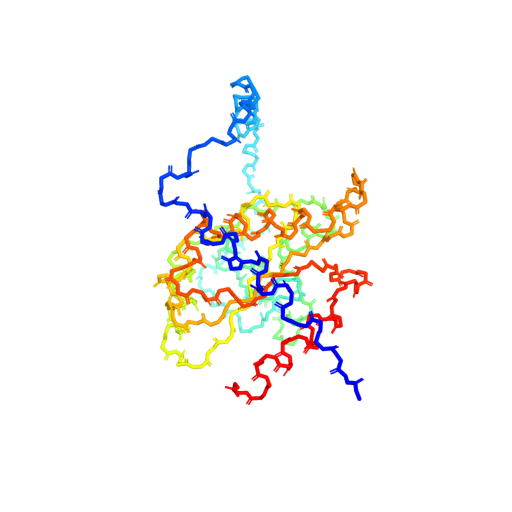 ? -5.992 13.704 12.585 1.00 90.75 186 THR A CA 1
ATOM 1452 C C . THR A 1 186 ? -7.168 12.765 12.822 1.00 90.75 186 THR A C 1
ATOM 1454 O O . THR A 1 186 ? -7.419 11.901 11.988 1.00 90.75 186 THR A O 1
ATOM 1457 N N . ARG A 1 187 ? -7.958 13.002 13.881 1.00 91.19 187 ARG A N 1
ATOM 1458 C CA . ARG A 1 187 ? -9.097 12.140 14.218 1.00 91.19 187 ARG A CA 1
ATOM 1459 C C . ARG A 1 187 ? -10.142 12.110 13.108 1.00 91.19 187 ARG A C 1
ATOM 1461 O O . ARG A 1 187 ? -10.550 11.039 12.695 1.00 91.19 187 ARG A O 1
ATOM 1468 N N . ARG A 1 188 ? -10.488 13.267 12.529 1.00 91.69 188 ARG A N 1
ATOM 1469 C CA . ARG A 1 188 ? -11.405 13.321 11.376 1.00 91.69 188 ARG A CA 1
ATOM 1470 C C . ARG A 1 188 ? -10.903 12.513 10.181 1.00 91.69 188 ARG A C 1
ATOM 1472 O O . ARG A 1 188 ? -11.705 11.919 9.470 1.00 91.69 188 ARG A O 1
ATOM 1479 N N . THR A 1 189 ? -9.595 12.523 9.935 1.00 92.06 189 THR A N 1
ATOM 1480 C CA . THR A 1 189 ? -8.995 11.765 8.830 1.00 92.06 189 THR A CA 1
ATOM 1481 C C . THR A 1 189 ? -9.038 10.263 9.114 1.00 92.06 189 THR A C 1
ATOM 1483 O O . THR A 1 189 ? -9.335 9.491 8.206 1.00 92.06 189 THR A O 1
ATOM 1486 N N . GLU A 1 190 ? -8.794 9.843 10.357 1.00 93.06 190 GLU A N 1
ATOM 1487 C CA . GLU A 1 190 ? -8.950 8.447 10.793 1.00 93.06 190 GLU A CA 1
ATOM 1488 C C . GLU A 1 190 ? -10.401 7.980 10.692 1.00 93.06 190 GLU A C 1
ATOM 1490 O O . GLU A 1 190 ? -10.663 6.938 10.091 1.00 93.06 190 GLU A O 1
ATOM 1495 N N . ASP A 1 191 ? -11.343 8.783 11.188 1.00 91.69 191 ASP A N 1
ATOM 1496 C CA . ASP A 1 191 ? -12.775 8.498 11.122 1.00 91.69 191 ASP A CA 1
ATOM 1497 C C . ASP A 1 191 ? -13.232 8.368 9.661 1.00 91.69 191 ASP A C 1
ATOM 1499 O O . ASP A 1 191 ? -13.906 7.406 9.298 1.00 91.69 191 ASP A O 1
ATOM 1503 N N . GLU A 1 192 ? -12.821 9.282 8.777 1.00 91.75 192 GLU A N 1
ATOM 1504 C CA . GLU A 1 192 ? -13.184 9.219 7.357 1.00 91.75 192 GLU A CA 1
ATOM 1505 C C . GLU A 1 192 ? -12.542 8.012 6.650 1.00 91.75 192 GLU A C 1
ATOM 1507 O O . GLU A 1 192 ? -13.184 7.362 5.817 1.00 91.75 192 GLU A O 1
ATOM 1512 N N . LEU A 1 193 ? -11.300 7.663 7.004 1.00 92.69 193 LEU A N 1
ATOM 1513 C CA . LEU A 1 193 ? -10.620 6.467 6.506 1.00 92.69 193 LEU A CA 1
ATOM 1514 C C . LEU A 1 193 ? -11.354 5.193 6.939 1.00 92.69 193 LEU A C 1
ATOM 1516 O O . LEU A 1 193 ? -11.591 4.301 6.115 1.00 92.69 193 LEU A O 1
ATOM 1520 N N . PHE A 1 194 ? -11.768 5.130 8.203 1.00 91.69 194 PHE A N 1
ATOM 1521 C CA . PHE A 1 194 ? -12.583 4.051 8.742 1.00 91.69 194 PHE A CA 1
ATOM 1522 C C . PHE A 1 194 ? -13.927 3.958 8.010 1.00 91.69 194 PHE A C 1
ATOM 1524 O O . PHE A 1 194 ? -14.262 2.904 7.465 1.00 91.69 194 PHE A O 1
ATOM 1531 N N . MET A 1 195 ? -14.649 5.074 7.877 1.00 90.19 195 MET A N 1
ATOM 1532 C CA . MET A 1 195 ? -15.932 5.135 7.172 1.00 90.19 195 MET A CA 1
ATOM 1533 C C . MET A 1 195 ? -15.814 4.717 5.704 1.00 90.19 195 MET A C 1
ATOM 1535 O O . MET A 1 195 ? -16.681 4.013 5.181 1.00 90.19 195 MET A O 1
ATOM 1539 N N . ALA A 1 196 ? -14.736 5.085 5.013 1.00 90.94 196 ALA A N 1
ATOM 1540 C CA . ALA A 1 196 ? -14.498 4.617 3.652 1.00 90.94 196 ALA A CA 1
ATOM 1541 C C . ALA A 1 196 ? -14.251 3.106 3.574 1.00 90.94 196 ALA A C 1
ATOM 1543 O O . ALA A 1 196 ? -14.727 2.471 2.632 1.00 90.94 196 ALA A O 1
ATOM 1544 N N . CYS A 1 197 ? -13.584 2.516 4.567 1.00 89.81 197 CYS A N 1
ATOM 1545 C CA . CYS A 1 197 ? -13.446 1.065 4.667 1.00 89.81 197 CYS A CA 1
ATOM 1546 C C . CYS A 1 197 ? -14.807 0.386 4.869 1.00 89.81 197 CYS A C 1
ATOM 1548 O O . CYS A 1 197 ? -15.087 -0.626 4.220 1.00 89.81 197 CYS A O 1
ATOM 1550 N N . LEU A 1 198 ? -15.688 0.968 5.692 1.00 88.19 198 LEU A N 1
ATOM 1551 C CA . LEU A 1 198 ? -17.058 0.474 5.846 1.00 88.19 198 LEU A CA 1
ATOM 1552 C C . LEU A 1 198 ? -17.803 0.510 4.505 1.00 88.19 198 LEU A C 1
ATOM 1554 O O . LEU A 1 198 ? -18.322 -0.515 4.061 1.00 88.19 198 LEU A O 1
ATOM 1558 N N . ARG A 1 199 ? -17.770 1.655 3.807 1.00 87.44 199 ARG A N 1
ATOM 1559 C CA . ARG A 1 199 ? -18.394 1.832 2.481 1.00 87.44 199 ARG A CA 1
ATOM 1560 C C . ARG A 1 199 ? -17.840 0.874 1.421 1.00 87.44 199 ARG A C 1
ATOM 1562 O O . ARG A 1 199 ? -18.563 0.513 0.499 1.00 87.44 199 ARG A O 1
ATOM 1569 N N . ALA A 1 200 ? -16.587 0.442 1.555 1.00 86.50 200 ALA A N 1
ATOM 1570 C CA . ALA A 1 200 ? -15.951 -0.531 0.669 1.00 86.50 200 ALA A CA 1
ATOM 1571 C C . ALA A 1 200 ? -16.264 -2.004 1.017 1.00 86.50 200 ALA A C 1
ATOM 1573 O O . ALA A 1 200 ? -15.775 -2.905 0.329 1.00 86.50 200 ALA A O 1
ATOM 1574 N N . GLY A 1 201 ? -17.062 -2.259 2.062 1.00 85.38 201 GLY A N 1
ATOM 1575 C CA . GLY A 1 201 ? -17.454 -3.607 2.488 1.00 85.38 201 GLY A CA 1
ATOM 1576 C C . GLY A 1 201 ? -16.428 -4.308 3.382 1.00 85.38 201 GLY A C 1
ATOM 1577 O O . GLY A 1 201 ? -16.393 -5.532 3.438 1.00 85.38 201 GLY A O 1
ATOM 1578 N N . LEU A 1 202 ? -15.561 -3.564 4.076 1.00 84.50 202 LEU A N 1
ATOM 1579 C CA . LEU A 1 202 ? -14.495 -4.141 4.903 1.00 84.50 202 LEU A CA 1
ATOM 1580 C C . LEU A 1 202 ? -14.911 -4.426 6.357 1.00 84.50 202 LEU A C 1
ATOM 1582 O O . LEU A 1 202 ? -14.034 -4.425 7.215 1.00 84.50 202 LEU A O 1
ATOM 1586 N N . HIS A 1 203 ? -16.197 -4.659 6.655 1.00 77.06 203 HIS A N 1
ATOM 1587 C CA . HIS A 1 203 ? -16.719 -4.626 8.035 1.00 77.06 203 HIS A CA 1
ATOM 1588 C C . HIS A 1 203 ? -17.599 -5.808 8.475 1.00 77.06 203 HIS A C 1
ATOM 1590 O O . HIS A 1 203 ? -18.215 -5.741 9.537 1.00 77.06 203 HIS A O 1
ATOM 1596 N N . ASP A 1 204 ? -17.623 -6.911 7.725 1.00 68.44 204 ASP A N 1
ATOM 1597 C CA . ASP A 1 204 ? -18.567 -8.016 7.956 1.00 68.44 204 ASP A CA 1
ATOM 1598 C C . ASP A 1 204 ? -18.492 -8.671 9.355 1.00 68.44 204 ASP A C 1
ATOM 1600 O O . ASP A 1 204 ? -19.481 -9.248 9.791 1.00 68.44 204 ASP A O 1
ATOM 1604 N N . ASN A 1 205 ? -17.357 -8.600 10.071 1.00 63.19 205 ASN A N 1
ATOM 1605 C CA . ASN A 1 205 ? -17.137 -9.350 11.325 1.00 63.19 205 ASN A CA 1
ATOM 1606 C C . ASN A 1 205 ? -16.294 -8.610 12.391 1.00 63.19 205 ASN A C 1
ATOM 1608 O O . ASN A 1 205 ? -15.562 -9.252 13.149 1.00 63.19 205 ASN A O 1
ATOM 1612 N N . LYS A 1 206 ? -16.316 -7.269 12.461 1.00 70.06 206 LYS A N 1
ATOM 1613 C CA . LYS A 1 206 ? -15.384 -6.501 13.336 1.00 70.06 206 LYS A CA 1
ATOM 1614 C C . LYS A 1 206 ? -13.913 -6.899 13.093 1.00 70.06 206 LYS A C 1
ATOM 1616 O O . LYS A 1 206 ? -13.106 -7.078 14.013 1.00 70.06 206 LYS A O 1
ATOM 1621 N N . ASN A 1 207 ? -13.601 -7.134 11.826 1.00 82.06 207 ASN A N 1
ATOM 1622 C CA . ASN A 1 207 ? -12.297 -7.537 11.316 1.00 82.06 207 ASN A CA 1
ATOM 1623 C C . ASN A 1 207 ? -11.295 -6.379 11.369 1.00 82.06 207 ASN A C 1
ATOM 1625 O O . ASN A 1 207 ? -10.114 -6.634 11.583 1.00 82.06 207 ASN A O 1
ATOM 1629 N N . ILE A 1 208 ? -11.759 -5.131 11.235 1.00 88.50 208 ILE A N 1
ATOM 1630 C CA . ILE A 1 208 ? -10.933 -3.941 11.463 1.00 88.50 208 ILE A CA 1
ATOM 1631 C C . ILE A 1 208 ? -10.594 -3.865 12.951 1.00 88.50 208 ILE A C 1
ATOM 1633 O O . ILE A 1 208 ? -11.487 -3.724 13.784 1.00 88.50 208 ILE A O 1
ATOM 1637 N N . LYS A 1 209 ? -9.310 -4.023 13.274 1.00 88.50 209 LYS A N 1
ATOM 1638 C CA . LYS A 1 209 ? -8.787 -3.979 14.645 1.00 88.50 209 LYS A CA 1
ATOM 1639 C C . LYS A 1 209 ? -8.234 -2.616 15.012 1.00 88.50 209 LYS A C 1
ATOM 1641 O O . LYS A 1 209 ? -8.358 -2.219 16.159 1.00 88.50 209 LYS A O 1
ATOM 1646 N N . HIS A 1 210 ? -7.659 -1.917 14.040 1.00 90.62 210 HIS A N 1
ATOM 1647 C CA . HIS A 1 210 ? -7.042 -0.622 14.266 1.00 90.62 210 HIS A CA 1
ATOM 1648 C C . HIS A 1 210 ? -7.008 0.198 12.973 1.00 90.62 210 HIS A C 1
ATOM 1650 O O . HIS A 1 210 ? -6.874 -0.363 11.877 1.00 90.62 210 HIS A O 1
ATOM 1656 N N . VAL A 1 211 ? -7.121 1.518 13.113 1.00 92.56 211 VAL A N 1
ATOM 1657 C CA . VAL A 1 211 ? -6.946 2.500 12.041 1.00 92.56 211 VAL A CA 1
ATOM 1658 C C . VAL A 1 211 ? -5.973 3.552 12.540 1.00 92.56 211 VAL A C 1
ATOM 1660 O O . VAL A 1 211 ? -6.177 4.094 13.619 1.00 92.56 211 VAL A O 1
ATOM 1663 N N . CYS A 1 212 ? -4.935 3.845 11.763 1.00 94.81 212 CYS A N 1
ATOM 1664 C CA . CYS A 1 212 ? -3.980 4.890 12.114 1.00 94.81 212 CYS A CA 1
ATOM 1665 C C . CYS A 1 212 ? -3.434 5.610 10.889 1.00 94.81 212 CYS A C 1
ATOM 1667 O O . CYS A 1 212 ? -3.506 5.123 9.754 1.00 94.81 212 CYS A O 1
ATOM 1669 N N . LEU A 1 213 ? -2.846 6.777 11.137 1.00 95.88 213 LEU A N 1
ATOM 1670 C CA . LEU A 1 213 ? -2.186 7.587 10.123 1.00 95.88 213 LEU A CA 1
ATOM 1671 C C . LEU A 1 213 ? -0.677 7.573 10.323 1.00 95.88 213 LEU A C 1
ATOM 1673 O O . LEU A 1 213 ? -0.169 7.746 11.429 1.00 95.88 213 LEU A O 1
ATOM 1677 N N . ILE A 1 214 ? 0.048 7.421 9.220 1.00 96.94 214 ILE A N 1
ATOM 1678 C CA . ILE A 1 214 ? 1.504 7.451 9.208 1.00 96.94 214 ILE A CA 1
ATOM 1679 C C . ILE A 1 214 ? 2.032 8.369 8.109 1.00 96.94 214 ILE A C 1
ATOM 1681 O O . ILE A 1 214 ? 1.389 8.652 7.093 1.00 96.94 214 ILE A O 1
ATOM 1685 N N . SER A 1 215 ? 3.288 8.760 8.267 1.00 96.00 215 SER A N 1
ATOM 1686 C CA . SER A 1 215 ? 4.120 9.175 7.148 1.00 96.00 215 SER A CA 1
ATOM 1687 C C . SER A 1 215 ? 5.363 8.307 7.116 1.00 96.00 215 SER A C 1
ATOM 1689 O O . SER A 1 215 ? 6.296 8.498 7.894 1.00 96.00 215 SER A O 1
ATOM 1691 N N . ALA A 1 216 ? 5.415 7.384 6.155 1.00 94.25 216 ALA A N 1
ATOM 1692 C CA . ALA A 1 216 ? 6.608 6.570 5.931 1.00 94.25 216 ALA A CA 1
ATOM 1693 C C . ALA A 1 216 ? 7.847 7.414 5.562 1.00 94.25 216 ALA A C 1
ATOM 1695 O O . ALA A 1 216 ? 8.973 6.945 5.690 1.00 94.25 216 ALA A O 1
ATOM 1696 N N . LYS A 1 217 ? 7.652 8.658 5.097 1.00 92.62 217 LYS A N 1
ATOM 1697 C CA . LYS A 1 217 ? 8.737 9.576 4.733 1.00 92.62 217 LYS A CA 1
ATOM 1698 C C . LYS A 1 217 ? 9.333 10.282 5.948 1.00 92.62 217 LYS A C 1
ATOM 1700 O O . LYS A 1 217 ? 10.548 10.444 6.003 1.00 92.62 217 LYS A O 1
ATOM 1705 N N . THR A 1 218 ? 8.496 10.753 6.873 1.00 93.50 218 THR A N 1
ATOM 1706 C CA . THR A 1 218 ? 8.963 11.494 8.058 1.00 93.50 218 THR A CA 1
ATOM 1707 C C . THR A 1 218 ? 9.159 10.599 9.279 1.00 93.50 218 THR A C 1
ATOM 1709 O O . THR A 1 218 ? 9.814 11.016 10.226 1.00 93.50 218 THR A O 1
ATOM 1712 N N . GLY A 1 219 ? 8.606 9.384 9.262 1.00 93.06 219 GLY A N 1
ATOM 1713 C CA . GLY A 1 219 ? 8.573 8.466 10.401 1.00 93.06 219 GLY A CA 1
ATOM 1714 C C . GLY A 1 219 ? 7.379 8.681 11.336 1.00 93.06 219 GLY A C 1
ATOM 1715 O O . GLY A 1 219 ? 7.202 7.910 12.276 1.00 93.06 219 GLY A O 1
ATOM 1716 N N . TYR A 1 220 ? 6.532 9.687 11.084 1.00 94.88 220 TYR A N 1
ATOM 1717 C CA . TYR A 1 220 ? 5.345 9.948 11.902 1.00 94.88 220 TYR A CA 1
ATOM 1718 C C . TYR A 1 220 ? 4.429 8.717 11.975 1.00 94.88 220 TYR A C 1
ATOM 1720 O O . TYR A 1 220 ? 4.139 8.108 10.944 1.00 94.88 220 TYR A O 1
ATOM 1728 N N . GLY A 1 221 ? 3.979 8.363 13.182 1.00 93.19 221 GLY A N 1
ATOM 1729 C CA . GLY A 1 221 ? 3.034 7.268 13.439 1.00 93.19 221 GLY A CA 1
ATOM 1730 C C . GLY A 1 221 ? 3.592 5.850 13.248 1.00 93.19 221 GLY A C 1
ATOM 1731 O O . GLY A 1 221 ? 2.926 4.884 13.608 1.00 93.19 221 GLY A O 1
ATOM 1732 N N . VAL A 1 222 ? 4.814 5.690 12.723 1.00 94.44 222 VAL A N 1
ATOM 1733 C CA . VAL A 1 222 ? 5.382 4.366 12.412 1.00 94.44 222 VAL A CA 1
ATOM 1734 C C . VAL A 1 222 ? 5.710 3.577 13.681 1.00 94.44 222 VAL A C 1
ATOM 1736 O O . VAL A 1 222 ? 5.381 2.398 13.765 1.00 94.44 222 VAL A O 1
ATOM 1739 N N . GLU A 1 223 ? 6.320 4.211 14.684 1.00 92.94 223 GLU A N 1
ATOM 1740 C CA . GLU A 1 223 ? 6.645 3.547 15.958 1.00 92.94 223 GLU A CA 1
ATOM 1741 C C . GLU A 1 223 ? 5.384 3.128 16.723 1.00 92.94 223 GLU A C 1
ATOM 1743 O O . GLU A 1 223 ? 5.321 2.019 17.257 1.00 92.94 223 GLU A O 1
ATOM 1748 N N . ALA A 1 224 ? 4.356 3.982 16.714 1.00 91.69 224 ALA A N 1
ATOM 1749 C CA . ALA A 1 224 ? 3.056 3.683 17.304 1.00 91.69 224 ALA A CA 1
ATOM 1750 C C . ALA A 1 224 ? 2.400 2.482 16.607 1.00 91.69 224 ALA A C 1
ATOM 1752 O O . ALA A 1 224 ? 2.015 1.530 17.273 1.00 91.69 224 ALA A O 1
ATOM 1753 N N . LEU A 1 225 ? 2.386 2.460 15.267 1.00 93.12 225 LEU A N 1
ATOM 1754 C CA . LEU A 1 225 ? 1.885 1.325 14.488 1.00 93.12 225 LEU A CA 1
ATOM 1755 C C . LEU A 1 225 ? 2.626 0.017 14.813 1.00 93.12 225 LEU A C 1
ATOM 1757 O O . LEU A 1 225 ? 1.995 -1.029 14.949 1.00 93.12 225 LEU A O 1
ATOM 1761 N N . ILE A 1 226 ? 3.958 0.052 14.926 1.00 91.88 226 ILE A N 1
ATOM 1762 C CA . ILE A 1 226 ? 4.750 -1.138 15.274 1.00 91.88 226 ILE A CA 1
ATOM 1763 C C . ILE A 1 226 ? 4.372 -1.638 16.667 1.00 91.88 226 ILE A C 1
ATOM 1765 O O . ILE A 1 226 ? 4.157 -2.838 16.841 1.00 91.88 226 ILE A O 1
ATOM 1769 N N . THR A 1 227 ? 4.286 -0.723 17.631 1.00 91.50 227 THR A N 1
ATOM 1770 C CA . THR A 1 227 ? 3.919 -1.030 19.016 1.00 91.50 227 THR A CA 1
ATOM 1771 C C . THR A 1 227 ? 2.536 -1.670 19.061 1.00 91.50 227 THR A C 1
ATOM 1773 O O . THR A 1 227 ? 2.383 -2.757 19.604 1.00 91.50 227 THR A O 1
ATOM 1776 N N . GLU A 1 228 ? 1.563 -1.072 18.380 1.00 89.81 228 GLU A N 1
ATOM 1777 C CA . GLU A 1 228 ? 0.181 -1.540 18.331 1.00 89.81 228 GLU A CA 1
ATOM 1778 C C . GLU A 1 228 ? 0.068 -2.935 17.701 1.00 89.81 228 GLU A C 1
ATOM 1780 O O . GLU A 1 228 ? -0.554 -3.842 18.253 1.00 89.81 228 GLU A O 1
ATOM 1785 N N . ILE A 1 229 ? 0.751 -3.168 16.574 1.00 90.50 229 ILE A N 1
ATOM 1786 C CA . ILE A 1 229 ? 0.801 -4.495 15.945 1.00 90.50 229 ILE A CA 1
ATOM 1787 C C . ILE A 1 229 ? 1.416 -5.528 16.897 1.00 90.50 229 ILE A C 1
ATOM 1789 O O . ILE A 1 229 ? 0.902 -6.644 17.001 1.00 90.50 229 ILE A O 1
ATOM 1793 N N . GLN A 1 230 ? 2.507 -5.187 17.585 1.00 88.69 230 GLN A N 1
ATOM 1794 C CA . GLN A 1 230 ? 3.166 -6.100 18.521 1.00 88.69 230 GLN A CA 1
ATOM 1795 C C . GLN A 1 230 ? 2.293 -6.402 19.742 1.00 88.69 230 GLN A C 1
ATOM 1797 O O . GLN A 1 230 ? 2.239 -7.558 20.160 1.00 88.69 230 GLN A O 1
ATOM 1802 N N . THR A 1 231 ? 1.574 -5.416 20.275 1.00 87.19 231 THR A N 1
ATOM 1803 C CA . THR A 1 231 ? 0.645 -5.598 21.397 1.00 87.19 231 THR A CA 1
ATOM 1804 C C . THR A 1 231 ? -0.555 -6.454 20.991 1.00 87.19 231 THR A C 1
ATOM 1806 O O . THR A 1 231 ? -0.864 -7.444 21.657 1.00 87.19 231 THR A O 1
ATOM 1809 N N . MET A 1 232 ? -1.198 -6.139 19.862 1.00 83.38 232 MET A N 1
ATOM 1810 C CA . MET A 1 232 ? -2.396 -6.848 19.404 1.00 83.38 232 MET A CA 1
ATOM 1811 C C . MET A 1 232 ? -2.102 -8.270 18.907 1.00 83.38 232 MET A C 1
ATOM 1813 O O . MET A 1 232 ? -2.841 -9.209 19.212 1.00 83.38 232 MET A O 1
ATOM 1817 N N . TRP A 1 233 ? -1.064 -8.440 18.082 1.00 79.62 233 TRP A N 1
ATOM 1818 C CA . TRP A 1 233 ? -0.795 -9.692 17.362 1.00 79.62 233 TRP A CA 1
ATOM 1819 C C . TRP A 1 233 ? 0.329 -10.525 17.992 1.00 79.62 233 TRP A C 1
ATOM 1821 O O . TRP A 1 233 ? 0.331 -11.757 17.882 1.00 79.62 233 TRP A O 1
ATOM 1831 N N . GLY A 1 234 ? 1.278 -9.880 18.676 1.00 75.12 234 GLY A N 1
ATOM 1832 C CA . GLY A 1 234 ? 2.464 -10.529 19.233 1.00 75.12 234 GLY A CA 1
ATOM 1833 C C . GLY A 1 234 ? 3.249 -11.314 18.178 1.00 75.12 234 GLY A C 1
ATOM 1834 O O . GLY A 1 234 ? 3.483 -10.839 17.068 1.00 75.12 234 GLY A O 1
ATOM 1835 N N . TYR A 1 235 ? 3.618 -12.553 18.519 1.00 62.88 235 TYR A N 1
ATOM 1836 C CA . TYR A 1 235 ? 4.336 -13.497 17.646 1.00 62.88 235 TYR A CA 1
ATOM 1837 C C . TYR A 1 235 ? 3.435 -14.625 17.108 1.00 62.88 235 TYR A C 1
ATOM 1839 O O . TYR A 1 235 ? 3.882 -15.755 16.946 1.00 62.88 235 TYR A O 1
ATOM 1847 N N . ARG A 1 236 ? 2.139 -14.370 16.880 1.00 59.97 236 ARG A N 1
ATOM 1848 C CA . ARG A 1 236 ? 1.166 -15.406 16.460 1.00 59.97 236 ARG A CA 1
ATOM 1849 C C . ARG A 1 236 ? 1.182 -15.736 14.954 1.00 59.97 236 ARG A C 1
ATOM 1851 O O . ARG A 1 236 ? 0.227 -16.344 14.462 1.00 59.97 236 ARG A O 1
ATOM 1858 N N . GLY A 1 237 ? 2.223 -15.305 14.238 1.00 54.69 237 GLY A N 1
ATOM 1859 C CA . GLY A 1 237 ? 2.418 -15.491 12.793 1.00 54.69 237 GLY A CA 1
ATOM 1860 C C . GLY A 1 237 ? 3.426 -16.578 12.458 1.00 54.69 237 GLY A C 1
ATOM 1861 O O . GLY A 1 237 ? 4.377 -16.753 13.249 1.00 54.69 237 GLY A O 1
#

pLDDT: mean 76.57, std 19.69, range [26.78, 96.94]

Foldseek 3Di:
DDDDPVPVVVVVVVVVVVPDDPPPPDDPCPDPPPVVVVVVVVVVVPDPPPDDQDAAADLVDDFAPAAAPQPGDTAHRHDSQAPNHDHPVVVVVDDSVRRNPHHHPQRCCCPPVVDHHNHDDDPVVVLVVQQVLQVDQADEAEQEAELVPPPVSAAAPSCVRNPLNHAYEYEHEPPVPDDDPDDCSQVVSQVVSSVSCVVSVVPPDVSHPYYHYAYPVVGRCVVVVVVVCCVPPNPVD

Radius of gyration: 21.83 Å; chains: 1; bounding box: 54×43×68 Å

Sequence (237 aa):
MFVTEEEEDIESYRDIIEATQPGDLRFMDMGRPREVIQELQKGRASRKKTHQIVGEADPEVPPSTVPCQGCGAHLQCYDGMKPGFLPSAKFKSLSEDELSGVKCQRCVLLTNHKIALDVQVSRDHYVEVLAPLKEKKNALIILMVDLLDFPCSIFTNLLDLVGKDKWLVVVGNKFDLLPPDGSGYTRRTEDELFMACLRAGLHDNKNIKHVCLISAKTGYGVEALITEIQTMWGYRG

Organism: Branchiostoma belcheri (NCBI:txid7741)